Protein AF-A0A1C5KP78-F1 (afdb_monomer_lite)

Structure (mmCIF, N/CA/C/O backbone):
data_AF-A0A1C5KP78-F1
#
_entry.id   AF-A0A1C5KP78-F1
#
loop_
_atom_site.group_PDB
_atom_site.id
_atom_site.type_symbol
_atom_site.label_atom_id
_atom_site.label_alt_id
_atom_site.label_comp_id
_atom_site.label_asym_id
_atom_site.label_entity_id
_atom_site.label_seq_id
_atom_site.pdbx_PDB_ins_code
_atom_site.Cartn_x
_atom_site.Cartn_y
_atom_site.Cartn_z
_atom_site.occupancy
_atom_site.B_iso_or_equiv
_atom_site.auth_seq_id
_atom_site.auth_comp_id
_atom_site.auth_asym_id
_atom_site.auth_atom_id
_atom_site.pdbx_PDB_model_num
ATOM 1 N N . MET A 1 1 ? 8.159 -2.797 -24.139 1.00 40.03 1 MET A N 1
ATOM 2 C CA . MET A 1 1 ? 8.849 -3.045 -22.856 1.00 40.03 1 MET A CA 1
ATOM 3 C C . MET A 1 1 ? 9.763 -1.855 -22.552 1.00 40.03 1 MET A C 1
ATOM 5 O O . MET A 1 1 ? 10.689 -1.601 -23.318 1.00 40.03 1 MET A O 1
ATOM 9 N N . LYS A 1 2 ? 9.455 -1.035 -21.536 1.00 39.47 2 LYS A N 1
ATOM 10 C CA . LYS A 1 2 ? 10.296 0.103 -21.108 1.00 39.47 2 LYS A CA 1
ATOM 11 C C . LYS A 1 2 ? 11.414 -0.442 -20.193 1.00 39.47 2 LYS A C 1
ATOM 13 O O . LYS A 1 2 ? 11.198 -0.689 -19.019 1.00 39.47 2 LYS A O 1
ATOM 18 N N . TYR A 1 3 ? 12.616 -0.651 -20.735 1.00 50.00 3 TYR A N 1
ATOM 19 C CA . TYR A 1 3 ? 13.714 -1.420 -20.108 1.00 50.00 3 TYR A CA 1
ATOM 20 C C . TYR A 1 3 ? 14.442 -0.766 -18.917 1.00 50.00 3 TYR A C 1
ATOM 22 O O . TYR A 1 3 ? 15.358 -1.370 -18.362 1.00 50.00 3 TYR A O 1
ATOM 30 N N . ARG A 1 4 ? 14.097 0.469 -18.535 1.00 47.88 4 ARG A N 1
ATOM 31 C CA . ARG A 1 4 ? 14.912 1.246 -17.584 1.00 47.88 4 ARG A CA 1
ATOM 32 C C . ARG A 1 4 ? 14.830 0.714 -16.148 1.00 47.88 4 ARG A C 1
ATOM 34 O O . ARG A 1 4 ? 15.813 0.807 -15.426 1.00 47.88 4 ARG A O 1
ATOM 41 N N . TYR A 1 5 ? 13.695 0.129 -15.762 1.00 52.00 5 TYR A N 1
ATOM 42 C CA . TYR A 1 5 ? 13.441 -0.280 -14.376 1.00 52.00 5 TYR A CA 1
ATOM 43 C C . TYR A 1 5 ? 13.713 -1.768 -14.106 1.00 52.00 5 TYR A C 1
ATOM 45 O O . TYR A 1 5 ? 14.115 -2.117 -13.001 1.00 52.00 5 TYR A O 1
ATOM 53 N N . CYS A 1 6 ? 13.629 -2.640 -15.118 1.00 69.94 6 CYS A N 1
ATOM 54 C CA . CYS A 1 6 ? 13.767 -4.087 -14.910 1.00 69.94 6 CYS A CA 1
ATOM 55 C C . CYS A 1 6 ? 15.184 -4.514 -14.483 1.00 69.94 6 CYS A C 1
ATOM 57 O O . CYS A 1 6 ? 15.323 -5.365 -13.618 1.00 69.94 6 CYS A O 1
ATOM 59 N N . ILE A 1 7 ? 16.247 -3.924 -15.045 1.00 81.56 7 ILE A N 1
ATOM 60 C CA . ILE A 1 7 ? 17.628 -4.387 -14.787 1.00 81.56 7 ILE A CA 1
ATOM 61 C C . ILE A 1 7 ? 18.132 -3.943 -13.406 1.00 81.56 7 ILE A C 1
ATOM 63 O O . ILE A 1 7 ? 18.805 -4.707 -12.715 1.00 81.56 7 ILE A O 1
ATOM 67 N N . TYR A 1 8 ? 17.803 -2.712 -13.002 1.00 80.50 8 TYR A N 1
ATOM 68 C CA . TYR A 1 8 ? 18.163 -2.188 -11.684 1.00 80.50 8 TYR A CA 1
ATOM 69 C C . TYR A 1 8 ? 17.461 -2.962 -10.560 1.00 80.50 8 TYR A C 1
ATOM 71 O O . TYR A 1 8 ? 18.113 -3.317 -9.576 1.00 80.50 8 TYR A O 1
ATOM 79 N N . ASN A 1 9 ? 16.162 -3.240 -10.726 1.00 76.25 9 ASN A N 1
ATOM 80 C CA . ASN A 1 9 ? 15.358 -3.982 -9.752 1.00 76.25 9 ASN A CA 1
ATOM 81 C C . ASN A 1 9 ? 15.819 -5.436 -9.653 1.00 76.25 9 ASN A C 1
ATOM 83 O O . ASN A 1 9 ? 16.166 -5.872 -8.560 1.00 76.25 9 ASN A O 1
ATOM 87 N N . LEU A 1 10 ? 16.001 -6.111 -10.795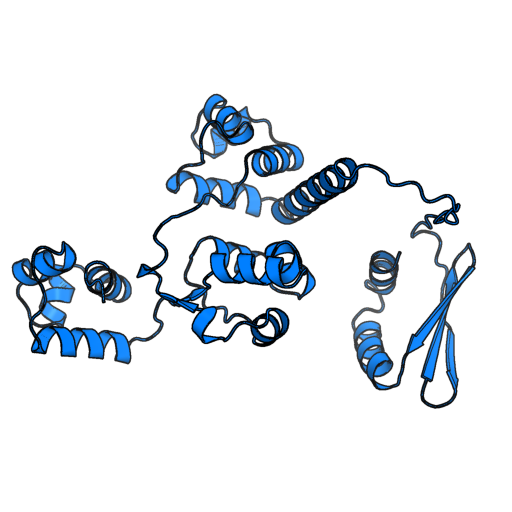 1.00 83.75 10 LEU A N 1
ATOM 88 C CA . LEU A 1 10 ? 16.527 -7.476 -10.837 1.00 83.75 10 LEU A CA 1
ATOM 89 C C . LEU A 1 10 ? 17.864 -7.583 -10.093 1.00 83.75 10 LEU A C 1
ATOM 91 O O . LEU A 1 10 ? 18.089 -8.505 -9.324 1.00 83.75 10 LEU A O 1
ATOM 95 N N . ARG A 1 11 ? 18.765 -6.602 -10.234 1.00 89.56 11 ARG A N 1
ATOM 96 C CA . ARG A 1 11 ? 19.996 -6.601 -9.434 1.00 89.56 11 ARG A CA 1
ATOM 97 C C . ARG A 1 11 ? 19.729 -6.470 -7.930 1.00 89.56 11 ARG A C 1
ATOM 99 O O . ARG A 1 11 ? 20.431 -7.090 -7.128 1.00 89.56 11 ARG A O 1
ATOM 106 N N . LYS A 1 12 ? 18.816 -5.579 -7.542 1.00 83.25 12 LYS A N 1
ATOM 107 C CA . LYS A 1 12 ? 18.492 -5.313 -6.135 1.00 83.25 12 LYS A CA 1
ATOM 108 C C . LYS A 1 12 ? 17.858 -6.527 -5.458 1.00 83.25 12 LYS A C 1
ATOM 110 O O . LYS A 1 12 ? 18.234 -6.798 -4.324 1.00 83.25 12 LYS A O 1
ATOM 115 N N . GLU A 1 13 ? 17.014 -7.273 -6.162 1.00 76.19 13 GLU A N 1
ATOM 116 C CA . GLU A 1 13 ? 16.426 -8.541 -5.704 1.00 76.19 13 GLU A CA 1
ATOM 117 C C . GLU A 1 13 ? 17.500 -9.591 -5.390 1.00 76.19 13 GLU A C 1
ATOM 119 O O . GLU A 1 13 ? 17.429 -10.286 -4.384 1.00 76.19 13 GLU A O 1
ATOM 124 N N . PHE A 1 14 ? 18.571 -9.637 -6.184 1.00 78.31 14 PHE A N 1
ATOM 125 C CA . PHE A 1 14 ? 19.720 -10.508 -5.918 1.00 78.31 14 PHE A CA 1
ATOM 126 C C . PHE A 1 14 ? 20.617 -10.009 -4.768 1.00 78.31 14 PHE A C 1
ATOM 128 O O . PHE A 1 14 ? 21.617 -10.650 -4.449 1.00 78.31 14 PHE A O 1
ATOM 135 N N . GLY A 1 15 ? 20.323 -8.849 -4.165 1.00 80.56 15 GLY A N 1
ATOM 136 C CA . GLY A 1 15 ? 21.124 -8.269 -3.082 1.00 80.56 15 GLY A CA 1
ATOM 137 C C . GLY A 1 15 ? 22.539 -7.848 -3.500 1.00 80.56 15 GLY A C 1
ATOM 138 O O . GLY A 1 15 ? 23.393 -7.634 -2.644 1.00 80.56 15 GLY A O 1
ATOM 139 N N . MET A 1 16 ? 22.806 -7.720 -4.804 1.00 88.38 16 MET A N 1
ATOM 140 C CA . MET A 1 16 ? 24.151 -7.493 -5.341 1.00 88.38 16 MET A CA 1
ATOM 141 C C . MET A 1 16 ? 24.438 -6.013 -5.629 1.00 88.38 16 MET A C 1
ATOM 143 O O . MET A 1 16 ? 23.583 -5.229 -6.071 1.00 88.38 16 MET A O 1
ATOM 147 N N . SER A 1 17 ? 25.699 -5.619 -5.463 1.00 91.38 17 SER A N 1
ATOM 148 C CA . SER A 1 17 ? 26.217 -4.357 -5.993 1.00 91.38 17 SER A CA 1
ATOM 149 C C . SER A 1 17 ? 26.275 -4.376 -7.527 1.00 91.38 17 SER A C 1
ATOM 151 O O . SER A 1 17 ? 26.299 -5.428 -8.167 1.00 91.38 17 SER A O 1
ATOM 153 N N . SER A 1 18 ? 26.322 -3.194 -8.154 1.00 89.19 18 SER A N 1
ATOM 154 C CA . SER A 1 18 ? 26.419 -3.061 -9.623 1.00 89.19 18 SER A CA 1
ATOM 155 C C . SER A 1 18 ? 27.674 -3.758 -10.188 1.00 89.19 18 SER A C 1
ATOM 157 O O . SER A 1 18 ? 27.655 -4.324 -11.283 1.00 89.19 18 SER A O 1
ATOM 159 N N . VAL A 1 19 ? 28.760 -3.817 -9.407 1.00 93.31 19 VAL A N 1
ATOM 160 C CA . VAL A 1 19 ? 29.996 -4.536 -9.766 1.00 93.31 19 VAL A CA 1
ATOM 161 C C . VAL A 1 19 ? 29.812 -6.054 -9.695 1.00 93.31 19 VAL A C 1
ATOM 163 O O . VAL A 1 19 ? 30.242 -6.763 -10.599 1.00 93.31 19 VAL A O 1
ATOM 166 N N . GLU A 1 20 ? 29.177 -6.566 -8.644 1.00 90.06 20 GLU A N 1
ATOM 167 C CA . GLU A 1 20 ? 28.935 -8.007 -8.486 1.00 90.06 20 GLU A CA 1
ATOM 168 C C . GLU A 1 20 ? 27.974 -8.525 -9.551 1.00 90.06 20 GLU A C 1
ATOM 170 O O . GLU A 1 20 ? 28.264 -9.513 -10.222 1.00 90.06 20 GLU A O 1
ATOM 175 N N . PHE A 1 21 ? 26.879 -7.806 -9.783 1.00 92.94 21 PHE A N 1
ATOM 176 C CA . PHE A 1 21 ? 25.869 -8.226 -10.744 1.00 92.94 21 PHE A CA 1
ATOM 177 C C . PHE A 1 21 ? 26.353 -8.122 -12.192 1.00 92.94 21 PHE A C 1
ATOM 179 O O . PHE A 1 21 ? 26.060 -8.997 -13.002 1.00 92.94 21 PHE A O 1
ATOM 186 N N . SER A 1 22 ? 27.157 -7.105 -12.531 1.00 95.19 22 SER A N 1
ATOM 187 C CA . SER A 1 22 ? 27.784 -7.025 -13.860 1.00 95.19 22 SER A CA 1
ATOM 188 C C . SER A 1 22 ? 28.725 -8.206 -14.119 1.00 95.19 22 SER A C 1
ATOM 190 O O . SER A 1 22 ? 28.655 -8.818 -15.187 1.00 95.19 22 SER A O 1
ATOM 192 N N . LYS A 1 23 ? 29.526 -8.612 -13.124 1.00 94.81 23 LYS A N 1
ATOM 193 C CA . LYS A 1 23 ? 30.338 -9.839 -13.197 1.00 94.81 23 LYS A CA 1
ATOM 194 C C . LYS A 1 23 ? 29.471 -11.091 -13.331 1.00 94.81 23 LYS A C 1
ATOM 196 O O . LYS A 1 23 ? 29.765 -11.937 -14.169 1.00 94.81 23 LYS A O 1
ATOM 201 N N . TYR A 1 24 ? 28.387 -11.177 -12.565 1.00 91.06 24 TYR A N 1
ATOM 202 C CA . TYR A 1 24 ? 27.446 -12.297 -12.582 1.00 91.06 24 TYR A CA 1
ATOM 203 C C . TYR A 1 24 ? 26.791 -12.493 -13.963 1.00 91.06 24 TYR A C 1
ATOM 205 O O . TYR A 1 24 ? 26.800 -13.590 -14.535 1.00 91.06 24 TYR A O 1
ATOM 213 N N . ILE A 1 25 ? 26.317 -11.409 -14.584 1.00 90.31 25 ILE A N 1
ATOM 214 C CA . ILE A 1 25 ? 25.763 -11.465 -15.944 1.00 90.31 25 ILE A CA 1
ATOM 215 C C . ILE A 1 25 ? 26.852 -11.527 -17.029 1.00 90.31 25 ILE A C 1
ATOM 217 O O . ILE A 1 25 ? 26.551 -11.893 -18.164 1.00 90.31 25 ILE A O 1
ATOM 221 N N . GLY A 1 26 ? 28.123 -11.315 -16.683 1.00 93.69 26 GLY A N 1
ATOM 222 C CA . GLY A 1 26 ? 29.272 -11.485 -17.578 1.00 93.69 26 GLY A CA 1
ATOM 223 C C . GLY A 1 26 ? 29.527 -10.283 -18.485 1.00 93.69 26 GLY A C 1
ATOM 224 O O . GLY A 1 26 ? 29.845 -10.452 -19.660 1.00 93.69 26 GLY A O 1
ATOM 225 N N . VAL A 1 27 ? 29.353 -9.066 -17.967 1.00 95.50 27 VAL A N 1
ATOM 226 C CA . VAL A 1 27 ? 29.540 -7.812 -18.712 1.00 95.50 27 VAL A CA 1
ATOM 227 C C . VAL A 1 27 ? 30.409 -6.842 -17.915 1.00 95.50 27 VAL A C 1
ATOM 229 O O . VAL A 1 27 ? 30.515 -6.935 -16.694 1.00 95.50 27 VAL A O 1
ATOM 232 N N . ASN A 1 28 ? 31.024 -5.871 -18.590 1.00 96.88 28 ASN A N 1
ATOM 233 C CA . ASN A 1 28 ? 31.764 -4.816 -17.898 1.00 96.88 28 ASN A CA 1
ATOM 234 C C . ASN A 1 28 ? 30.797 -3.917 -17.098 1.00 96.88 28 ASN A C 1
ATOM 236 O O . ASN A 1 28 ? 29.725 -3.553 -17.588 1.00 96.88 28 ASN A O 1
ATOM 240 N N . GLN A 1 29 ? 31.203 -3.510 -15.893 1.00 96.38 29 GLN A N 1
ATOM 241 C CA . GLN A 1 29 ? 30.487 -2.564 -15.036 1.00 96.38 29 GLN A CA 1
ATOM 242 C C . GLN A 1 29 ? 30.040 -1.292 -15.777 1.00 96.38 29 GLN A C 1
ATOM 244 O O . GLN A 1 29 ? 28.907 -0.859 -15.598 1.00 96.38 29 GLN A O 1
ATOM 249 N N . ALA A 1 30 ? 30.883 -0.693 -16.625 1.00 96.19 30 ALA A N 1
ATOM 250 C CA . ALA A 1 30 ? 30.524 0.529 -17.354 1.00 96.19 30 ALA A CA 1
ATOM 251 C C . ALA A 1 30 ? 29.363 0.295 -18.340 1.00 96.19 30 ALA A C 1
ATOM 253 O O . ALA A 1 30 ? 28.452 1.120 -18.468 1.00 96.19 30 ALA A O 1
ATOM 254 N N . THR A 1 31 ? 29.369 -0.865 -19.001 1.00 94.81 31 THR A N 1
ATOM 255 C CA . THR A 1 31 ? 28.294 -1.314 -19.891 1.00 94.81 31 THR A CA 1
ATOM 256 C C . THR A 1 31 ? 27.009 -1.542 -19.102 1.00 94.81 31 THR A C 1
ATOM 258 O O . THR A 1 31 ? 25.961 -1.025 -19.480 1.00 94.81 31 THR A O 1
ATOM 261 N N . PHE A 1 32 ? 27.098 -2.236 -17.968 1.00 95.00 32 PHE A N 1
ATOM 262 C CA . PHE A 1 32 ? 25.954 -2.488 -17.097 1.00 95.00 32 PHE A CA 1
ATOM 263 C C . PHE A 1 32 ? 25.362 -1.203 -16.504 1.00 95.00 32 PHE A C 1
ATOM 265 O O . PHE A 1 32 ? 24.157 -0.991 -16.568 1.00 95.00 32 PHE A O 1
ATOM 272 N N . SER A 1 33 ? 26.203 -0.288 -16.021 1.00 92.38 33 SER A N 1
ATOM 273 C CA . SER A 1 33 ? 25.782 1.026 -15.523 1.00 92.38 33 SER A CA 1
ATOM 274 C C . SER A 1 33 ? 25.072 1.847 -16.607 1.00 92.38 33 SER A C 1
ATOM 276 O O . SER A 1 33 ? 24.075 2.525 -16.342 1.00 92.38 33 SER A O 1
ATOM 278 N N . SER A 1 34 ? 25.527 1.744 -17.861 1.00 92.12 34 SER A N 1
ATOM 279 C CA . SER A 1 34 ? 24.839 2.359 -19.001 1.00 92.12 34 SER A CA 1
ATOM 280 C C . SER A 1 34 ? 23.459 1.741 -19.249 1.00 92.12 34 SER A C 1
ATOM 282 O O . SER A 1 34 ? 22.550 2.459 -19.660 1.00 92.12 34 SER A O 1
ATOM 284 N N . TRP A 1 35 ? 23.270 0.449 -18.963 1.00 92.81 35 TRP A N 1
ATOM 285 C CA . TRP A 1 35 ? 21.961 -0.208 -19.025 1.00 92.81 35 TRP A CA 1
ATOM 286 C C . TRP A 1 35 ? 21.043 0.231 -17.882 1.00 92.81 35 TRP A C 1
ATOM 288 O O . TRP A 1 35 ? 19.928 0.669 -18.152 1.00 92.81 35 TRP A O 1
ATOM 298 N N . GLU A 1 36 ? 21.520 0.211 -16.632 1.00 85.94 36 GLU A N 1
ATOM 299 C CA . GLU A 1 36 ? 20.736 0.635 -15.457 1.00 85.94 36 GLU A CA 1
ATOM 300 C C . GLU A 1 36 ? 20.288 2.100 -15.550 1.00 85.94 36 GLU A C 1
ATOM 302 O O . GLU A 1 36 ? 19.177 2.455 -15.169 1.00 85.94 36 GLU A O 1
ATOM 307 N N . THR A 1 37 ? 21.140 2.975 -16.088 1.00 83.25 37 THR A N 1
ATOM 308 C CA . THR A 1 37 ? 20.808 4.399 -16.252 1.00 83.25 37 THR A CA 1
ATOM 309 C C . THR A 1 37 ? 19.948 4.686 -17.486 1.00 83.25 37 THR A C 1
ATOM 311 O O . THR A 1 37 ? 19.412 5.793 -17.605 1.00 83.25 37 THR A O 1
ATOM 314 N N . GLY A 1 38 ? 19.781 3.705 -18.382 1.00 81.94 38 GLY A N 1
ATOM 315 C CA . GLY A 1 38 ? 19.047 3.830 -19.643 1.00 81.94 38 GLY A CA 1
ATOM 316 C C . GLY A 1 38 ? 19.831 4.499 -20.778 1.00 81.94 38 GLY A C 1
ATOM 317 O O . GLY A 1 38 ? 19.245 4.828 -21.806 1.00 81.94 38 GLY A O 1
ATOM 318 N N . LYS A 1 39 ? 21.143 4.711 -20.614 1.00 85.50 39 LYS A N 1
ATOM 319 C CA . LYS A 1 39 ? 22.030 5.298 -21.636 1.00 85.50 39 LYS A CA 1
ATOM 320 C C . LYS A 1 39 ? 22.313 4.346 -22.801 1.00 85.50 39 LYS A C 1
ATOM 322 O O . LYS A 1 39 ? 22.621 4.803 -23.896 1.00 85.50 39 LYS A O 1
ATOM 327 N N . ALA A 1 40 ? 22.228 3.038 -22.572 1.00 86.81 40 ALA A N 1
ATOM 328 C CA . ALA A 1 40 ? 22.417 2.011 -23.591 1.00 86.81 40 ALA A CA 1
ATOM 329 C C . ALA A 1 40 ? 21.445 0.844 -23.380 1.00 86.81 40 ALA A C 1
ATOM 331 O O . ALA A 1 40 ? 20.967 0.617 -22.270 1.00 86.81 40 ALA A O 1
ATOM 332 N N . LYS A 1 41 ? 21.175 0.082 -24.444 1.00 83.81 41 LYS A N 1
ATOM 333 C CA . LYS A 1 41 ? 20.353 -1.134 -24.378 1.00 83.81 41 LYS A CA 1
ATOM 334 C C . LYS A 1 41 ? 21.240 -2.384 -24.286 1.00 83.81 41 LYS A C 1
ATOM 336 O O . LYS A 1 41 ? 22.302 -2.401 -24.918 1.00 83.81 41 LYS A O 1
ATOM 341 N N . PRO A 1 42 ? 20.824 -3.432 -23.554 1.00 88.56 42 PRO A N 1
ATOM 342 C CA . PRO A 1 42 ? 21.515 -4.713 -23.589 1.00 88.56 42 PRO A CA 1
ATOM 343 C C . PRO A 1 42 ? 21.429 -5.355 -24.975 1.00 88.56 42 PRO A C 1
ATOM 345 O O . PRO A 1 42 ? 20.407 -5.270 -25.655 1.00 88.56 42 PRO A O 1
ATOM 348 N N . GLY A 1 43 ? 22.508 -6.018 -25.393 1.00 83.56 43 GLY A N 1
ATOM 349 C CA . GLY A 1 43 ? 22.497 -6.854 -26.594 1.00 83.56 43 GLY A CA 1
ATOM 350 C C . GLY A 1 43 ? 21.696 -8.144 -26.385 1.00 83.56 43 GLY A C 1
ATOM 351 O O . GLY A 1 43 ? 21.409 -8.529 -25.253 1.00 83.56 43 GLY A O 1
ATOM 352 N N . LEU A 1 44 ? 21.383 -8.855 -27.471 1.00 78.62 44 LEU A N 1
ATOM 353 C CA . LEU A 1 44 ? 20.511 -10.041 -27.454 1.00 78.62 44 LEU A CA 1
ATOM 354 C C . LEU A 1 44 ? 20.939 -11.123 -26.445 1.00 78.62 44 LEU A C 1
ATOM 356 O O . LEU A 1 44 ? 20.102 -11.658 -25.725 1.00 78.62 44 LEU A O 1
ATOM 360 N N . ASN A 1 45 ? 22.238 -11.417 -26.350 1.00 80.81 45 ASN A N 1
ATOM 361 C CA . ASN A 1 45 ? 22.750 -12.419 -25.407 1.00 80.81 45 ASN A CA 1
ATOM 362 C C . ASN A 1 45 ? 22.573 -11.989 -23.944 1.00 80.81 45 ASN A C 1
ATOM 364 O O . ASN A 1 45 ? 22.234 -12.811 -23.097 1.00 80.81 45 ASN A O 1
ATOM 368 N N . ALA A 1 46 ? 22.760 -10.700 -23.654 1.00 85.62 46 ALA A N 1
ATOM 369 C CA . ALA A 1 46 ? 22.532 -10.158 -22.322 1.00 85.62 46 ALA A CA 1
ATOM 370 C C . ALA A 1 46 ? 21.039 -10.128 -21.982 1.00 85.62 46 ALA A C 1
ATOM 372 O O . ALA A 1 46 ? 20.678 -10.470 -20.864 1.00 85.62 46 ALA A O 1
ATOM 373 N N . MET A 1 47 ? 20.173 -9.803 -22.949 1.00 83.25 47 MET A N 1
ATOM 374 C CA . MET A 1 47 ? 18.719 -9.869 -22.763 1.00 83.25 47 MET A CA 1
ATOM 375 C C . MET A 1 47 ? 18.259 -11.285 -22.417 1.00 83.25 47 MET A C 1
ATOM 377 O O . MET A 1 47 ? 17.568 -11.455 -21.425 1.00 83.25 47 MET A O 1
ATOM 381 N N . ARG A 1 48 ? 18.717 -12.309 -23.146 1.00 79.69 48 ARG A N 1
ATOM 382 C CA . ARG A 1 48 ? 18.376 -13.710 -22.839 1.00 79.69 48 ARG A CA 1
ATOM 383 C C . ARG A 1 48 ? 18.814 -14.139 -21.442 1.00 79.69 48 ARG A C 1
ATOM 385 O O . ARG A 1 48 ? 18.093 -14.873 -20.780 1.00 79.69 48 ARG A O 1
ATOM 392 N N . LYS A 1 49 ? 19.987 -13.683 -20.998 1.00 82.94 49 LYS A N 1
ATOM 393 C CA . LYS A 1 49 ? 20.498 -13.988 -19.658 1.00 82.94 49 LYS A CA 1
ATOM 394 C C . LYS A 1 49 ? 19.726 -13.241 -18.570 1.00 82.94 49 LYS A C 1
ATOM 396 O O . LYS A 1 49 ? 19.459 -13.804 -17.522 1.00 82.94 49 LYS A O 1
ATOM 401 N N . LEU A 1 50 ? 19.333 -11.993 -18.817 1.00 84.69 50 LEU A N 1
ATOM 402 C CA . LEU A 1 50 ? 18.459 -11.248 -17.909 1.00 84.69 50 LEU A CA 1
ATOM 403 C C . LEU A 1 50 ? 17.069 -11.897 -17.825 1.00 84.69 50 LEU A C 1
ATOM 405 O O . LEU A 1 50 ? 16.551 -12.052 -16.729 1.00 84.69 50 LEU A O 1
ATOM 409 N N . GLU A 1 51 ? 16.505 -12.344 -18.950 1.00 79.69 51 GLU A N 1
ATOM 410 C CA . GLU A 1 51 ? 15.233 -13.078 -18.989 1.00 79.69 51 GLU A CA 1
ATOM 411 C C . GLU A 1 51 ? 15.313 -14.438 -18.289 1.00 79.69 51 GLU A C 1
ATOM 413 O O . GLU A 1 51 ? 14.358 -14.823 -17.622 1.00 79.69 51 GLU A O 1
ATOM 418 N N . SER A 1 52 ? 16.422 -15.175 -18.420 1.00 80.00 52 SER A N 1
ATOM 419 C CA . SER A 1 52 ? 16.592 -16.440 -17.696 1.00 80.00 52 SER A CA 1
ATOM 420 C C . SER A 1 52 ? 16.704 -16.201 -16.194 1.00 80.00 52 SER A C 1
ATOM 422 O O . SER A 1 52 ? 16.042 -16.881 -15.432 1.00 80.00 52 SER A O 1
ATOM 424 N N . LEU A 1 53 ? 17.456 -15.182 -15.766 1.00 79.62 53 LEU A N 1
ATOM 425 C CA . LEU A 1 53 ? 17.555 -14.808 -14.351 1.00 79.62 53 LEU A CA 1
ATOM 426 C C . LEU A 1 53 ? 16.224 -14.337 -13.773 1.00 79.62 53 LEU A C 1
ATOM 428 O O . LEU A 1 53 ? 15.928 -14.617 -12.619 1.00 79.62 53 LEU A O 1
ATOM 432 N N . GLN A 1 54 ? 15.424 -13.644 -14.580 1.00 73.38 54 GLN A N 1
ATOM 433 C CA . GLN A 1 54 ? 14.069 -13.274 -14.207 1.00 73.38 54 GLN A CA 1
ATOM 434 C C . GLN A 1 54 ? 13.205 -14.532 -14.035 1.00 73.38 54 GLN A C 1
ATOM 436 O O . GLN A 1 54 ? 12.476 -14.616 -13.060 1.00 73.38 54 GLN A O 1
ATOM 441 N N . LYS A 1 55 ? 13.344 -15.525 -14.927 1.00 68.06 55 LYS A N 1
ATOM 442 C CA . LYS A 1 55 ? 12.598 -16.795 -14.896 1.00 68.06 55 LYS A CA 1
ATOM 443 C C . LYS A 1 55 ? 12.973 -17.739 -13.763 1.00 68.06 55 LYS A C 1
ATOM 445 O O . LYS A 1 55 ? 12.092 -18.350 -13.166 1.00 68.06 55 LYS A O 1
ATOM 450 N N . ASP A 1 56 ? 14.262 -17.843 -13.479 1.00 61.84 56 ASP A N 1
ATOM 451 C CA . ASP A 1 56 ? 14.816 -18.786 -12.508 1.00 61.84 56 ASP A CA 1
ATOM 452 C C . ASP A 1 56 ? 14.658 -18.294 -11.059 1.00 61.84 56 ASP A C 1
ATOM 454 O O . ASP A 1 56 ? 14.880 -19.062 -10.126 1.00 61.84 56 ASP A O 1
ATOM 458 N N . ASN A 1 57 ? 14.264 -17.030 -10.865 1.00 47.38 57 ASN A N 1
ATOM 459 C CA . ASN A 1 57 ? 14.183 -16.372 -9.561 1.00 47.38 57 ASN A CA 1
ATOM 460 C C . ASN A 1 57 ? 12.805 -15.731 -9.292 1.00 47.38 57 ASN A C 1
ATOM 462 O O . ASN A 1 57 ? 12.713 -14.773 -8.529 1.00 47.38 57 ASN A O 1
ATOM 466 N N . HIS A 1 58 ? 11.739 -16.217 -9.940 1.00 47.00 58 HIS A N 1
ATOM 467 C CA . HIS A 1 58 ? 10.404 -15.617 -9.857 1.00 47.00 58 HIS A CA 1
ATOM 468 C C . HIS A 1 58 ? 9.776 -15.733 -8.454 1.00 47.00 58 HIS A C 1
ATOM 470 O O . HIS A 1 58 ? 9.078 -16.696 -8.167 1.00 47.00 58 HIS A O 1
ATOM 476 N N . ASP A 1 59 ? 9.943 -14.696 -7.640 1.00 40.97 59 ASP A N 1
ATOM 477 C CA . ASP A 1 59 ? 8.807 -13.832 -7.318 1.00 40.97 59 ASP A CA 1
ATOM 478 C C . ASP A 1 59 ? 9.070 -12.539 -8.089 1.00 40.97 59 ASP A C 1
ATOM 480 O O . ASP A 1 59 ? 9.900 -11.720 -7.703 1.00 40.97 59 ASP A O 1
ATOM 484 N N . LEU A 1 60 ? 8.430 -12.368 -9.249 1.00 45.22 60 LEU A N 1
ATOM 485 C CA . LEU A 1 60 ? 8.285 -11.002 -9.740 1.00 45.22 60 LEU A CA 1
ATOM 486 C C . LEU A 1 60 ? 7.558 -10.251 -8.633 1.00 45.22 60 LEU A C 1
ATOM 488 O O . LEU A 1 60 ? 6.571 -10.775 -8.122 1.00 45.22 60 LEU A O 1
ATOM 492 N N . ASP A 1 61 ? 8.012 -9.047 -8.298 1.00 48.16 61 ASP A N 1
ATOM 493 C CA . ASP A 1 61 ? 7.221 -8.092 -7.526 1.00 48.16 61 ASP A CA 1
ATOM 494 C C . ASP A 1 61 ? 5.987 -7.716 -8.367 1.00 48.16 61 ASP A C 1
ATOM 496 O O . ASP A 1 61 ? 5.903 -6.669 -9.023 1.00 48.16 61 ASP A O 1
ATOM 500 N N . VAL A 1 62 ? 5.055 -8.659 -8.439 1.00 50.94 62 VAL A N 1
ATOM 501 C CA . VAL A 1 62 ? 3.735 -8.508 -8.994 1.00 50.94 62 VAL A CA 1
ATOM 502 C C . VAL A 1 62 ? 2.977 -7.761 -7.918 1.00 50.94 62 VAL A C 1
ATOM 504 O O . VAL A 1 62 ? 2.684 -8.278 -6.841 1.00 50.94 62 VAL A O 1
ATOM 507 N N . LEU A 1 63 ? 2.737 -6.489 -8.185 1.00 61.91 63 LEU A N 1
ATOM 508 C CA . LEU A 1 63 ? 1.912 -5.686 -7.319 1.00 61.91 63 LEU A CA 1
ATOM 509 C C . LEU A 1 63 ? 0.465 -5.993 -7.634 1.00 61.91 63 LEU A C 1
ATOM 511 O O . LEU A 1 63 ? 0.060 -6.150 -8.787 1.00 61.91 63 LEU A O 1
ATOM 515 N N . VAL A 1 64 ? -0.340 -5.997 -6.589 1.00 71.69 64 VAL A N 1
ATOM 516 C CA . VAL A 1 64 ? -1.768 -5.838 -6.769 1.00 71.69 64 VAL A CA 1
ATOM 517 C C . VAL A 1 64 ? -1.997 -4.447 -7.364 1.00 71.69 64 VAL A C 1
ATOM 519 O O . VAL A 1 64 ? -1.603 -3.433 -6.785 1.00 71.69 64 VAL A O 1
ATOM 522 N N . ASN A 1 65 ? -2.630 -4.390 -8.532 1.00 80.25 65 ASN A N 1
ATOM 523 C CA . ASN A 1 65 ? -3.084 -3.173 -9.185 1.00 80.25 65 ASN A CA 1
ATOM 524 C C . ASN A 1 65 ? -4.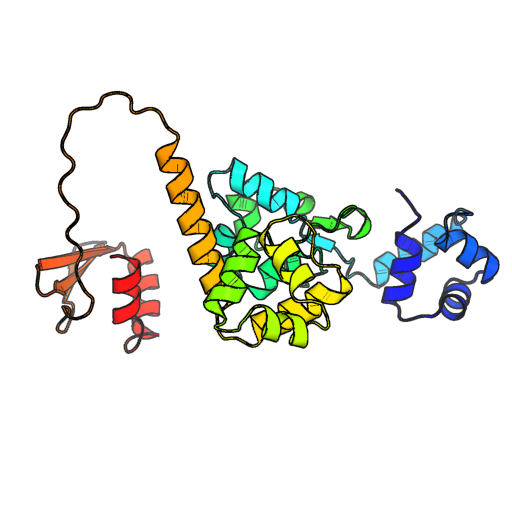246 -2.581 -8.384 1.00 80.25 65 ASN A C 1
ATOM 526 O O . ASN A 1 65 ? -5.421 -2.678 -8.743 1.00 80.25 65 ASN A O 1
ATOM 530 N N . TRP A 1 66 ? -3.893 -1.967 -7.258 1.00 82.19 66 TRP A N 1
ATOM 531 C CA . TRP A 1 66 ? -4.829 -1.420 -6.290 1.00 82.19 66 TRP A CA 1
ATOM 532 C C . TRP A 1 66 ? -5.803 -0.431 -6.917 1.00 82.19 66 TRP A C 1
ATOM 534 O O . TRP A 1 66 ? -6.999 -0.458 -6.641 1.00 82.19 66 TRP A O 1
ATOM 544 N N . LYS A 1 67 ? -5.297 0.418 -7.815 1.00 79.56 67 LYS A N 1
ATOM 545 C CA . LYS A 1 67 ? -6.118 1.381 -8.544 1.00 79.56 67 LYS A CA 1
ATOM 546 C C . LYS A 1 67 ? -7.226 0.673 -9.322 1.00 79.56 67 LYS A C 1
ATOM 548 O O . LYS A 1 67 ? -8.383 1.069 -9.216 1.00 79.56 67 LYS A O 1
ATOM 553 N N . LYS A 1 68 ? -6.886 -0.402 -10.037 1.00 84.88 68 LYS A N 1
ATOM 554 C CA . LYS A 1 68 ? -7.851 -1.186 -10.807 1.00 84.88 68 LYS A CA 1
ATOM 555 C C . LYS A 1 68 ? -8.879 -1.884 -9.915 1.00 84.88 68 LYS A C 1
ATOM 557 O O . LYS A 1 68 ? -10.058 -1.880 -10.259 1.00 84.88 68 LYS A O 1
ATOM 562 N N . LEU A 1 69 ? -8.461 -2.430 -8.770 1.00 84.69 69 LEU A N 1
ATOM 563 C CA . LEU A 1 69 ? -9.382 -3.006 -7.782 1.00 84.69 69 LEU A CA 1
ATOM 564 C C . LEU A 1 69 ? -10.346 -1.956 -7.224 1.00 84.69 69 LEU A C 1
ATOM 566 O O . LEU A 1 69 ? -11.548 -2.196 -7.188 1.00 84.69 69 LEU A O 1
ATOM 570 N N . CYS A 1 70 ? -9.849 -0.771 -6.866 1.00 82.31 70 CYS A N 1
ATOM 571 C CA . CYS A 1 70 ? -10.673 0.348 -6.411 1.00 82.31 70 CYS A CA 1
ATOM 572 C C . CYS A 1 70 ? -11.676 0.810 -7.474 1.00 82.31 70 CYS A C 1
ATOM 574 O O . CYS A 1 70 ? -12.839 1.046 -7.153 1.00 82.31 70 CYS A O 1
ATOM 576 N N . GLU A 1 71 ? -11.246 0.935 -8.732 1.00 86.81 71 GLU A N 1
ATOM 577 C CA . GLU A 1 71 ? -12.122 1.276 -9.859 1.00 86.81 71 GLU A CA 1
ATOM 578 C C . GLU A 1 71 ? -13.218 0.220 -10.035 1.00 86.81 71 GLU A C 1
ATOM 580 O O . GLU A 1 71 ? -14.400 0.557 -10.059 1.00 86.81 71 GLU A O 1
ATOM 585 N N . LYS A 1 72 ? -12.846 -1.065 -10.057 1.00 91.12 72 LYS A N 1
ATOM 586 C CA . LYS A 1 72 ? -13.793 -2.172 -10.241 1.00 91.12 72 LYS A CA 1
ATOM 587 C C . LYS A 1 72 ? -14.759 -2.348 -9.076 1.00 91.12 72 LYS A C 1
ATOM 589 O O . LYS A 1 72 ? -15.933 -2.637 -9.297 1.00 91.12 72 LYS A O 1
ATOM 594 N N . CYS A 1 73 ? -14.297 -2.121 -7.852 1.00 88.12 73 CYS A N 1
ATOM 595 C CA . CYS A 1 73 ? -15.137 -2.122 -6.659 1.00 88.12 73 CYS A CA 1
ATOM 596 C C . CYS A 1 73 ? -16.229 -1.051 -6.739 1.00 88.12 73 CYS A C 1
ATOM 598 O O . CYS A 1 73 ? -17.399 -1.344 -6.495 1.00 88.12 73 CYS A O 1
ATOM 600 N N . LYS A 1 74 ? -15.869 0.160 -7.182 1.00 85.25 74 LYS A N 1
ATOM 601 C CA . LYS A 1 74 ? -16.830 1.247 -7.408 1.00 85.25 74 LYS A CA 1
ATOM 602 C C . LYS A 1 74 ? -17.792 0.942 -8.556 1.00 85.25 74 LYS A C 1
ATOM 604 O O . LYS A 1 74 ? -18.992 1.116 -8.385 1.00 85.25 74 LYS A O 1
ATOM 609 N N . GLU A 1 75 ? -17.286 0.463 -9.694 1.00 91.12 75 GLU A N 1
ATOM 610 C CA . GLU A 1 75 ? -18.106 0.086 -10.860 1.00 91.12 75 GLU A CA 1
ATOM 611 C C . GLU A 1 75 ? -19.136 -1.005 -10.529 1.00 91.12 75 GLU A C 1
ATOM 613 O O . GLU A 1 75 ? -20.227 -1.010 -11.091 1.00 91.12 75 GLU A O 1
ATOM 618 N N . SER A 1 76 ? -18.804 -1.902 -9.598 1.00 90.56 76 SER A N 1
ATOM 619 C CA . SER A 1 76 ? -19.671 -3.013 -9.183 1.00 90.56 76 SER A CA 1
ATOM 620 C C . SER A 1 76 ? -20.691 -2.629 -8.102 1.00 90.56 76 SER A C 1
ATOM 622 O O . SER A 1 76 ? -21.434 -3.487 -7.643 1.00 90.56 76 SER A O 1
ATOM 624 N N . GLY A 1 77 ? -20.722 -1.367 -7.657 1.00 90.62 77 GLY A N 1
ATOM 625 C CA . GLY A 1 77 ? -21.608 -0.918 -6.576 1.00 90.62 77 GLY A CA 1
ATOM 626 C C . GLY A 1 77 ? -21.168 -1.351 -5.170 1.00 90.62 77 GLY A C 1
ATOM 627 O O . GLY A 1 77 ? -21.890 -1.109 -4.210 1.00 90.62 77 GLY A O 1
ATOM 628 N N . ASN A 1 78 ? -19.969 -1.928 -5.028 1.00 86.44 78 ASN A N 1
ATOM 629 C CA . ASN A 1 78 ? -19.415 -2.396 -3.750 1.00 86.44 78 ASN A CA 1
ATOM 630 C C . ASN A 1 78 ? -18.724 -1.279 -2.941 1.00 86.44 78 ASN A C 1
ATOM 632 O O . ASN A 1 78 ? -18.193 -1.522 -1.860 1.00 86.44 78 ASN A O 1
ATOM 636 N N . GLY A 1 79 ? -18.706 -0.047 -3.461 1.00 87.00 79 GLY A N 1
ATOM 637 C CA . GLY A 1 79 ? -18.166 1.121 -2.766 1.00 87.00 79 GLY A CA 1
ATOM 638 C C . GLY A 1 79 ? -16.635 1.147 -2.702 1.00 87.00 79 GLY A C 1
ATOM 639 O O . GLY A 1 79 ? -15.949 0.909 -3.698 1.00 87.00 79 GLY A O 1
ATOM 640 N N . ASP A 1 80 ? -16.093 1.520 -1.541 1.00 85.31 80 ASP A N 1
ATOM 641 C CA . ASP A 1 80 ? -14.649 1.603 -1.309 1.00 85.31 80 ASP A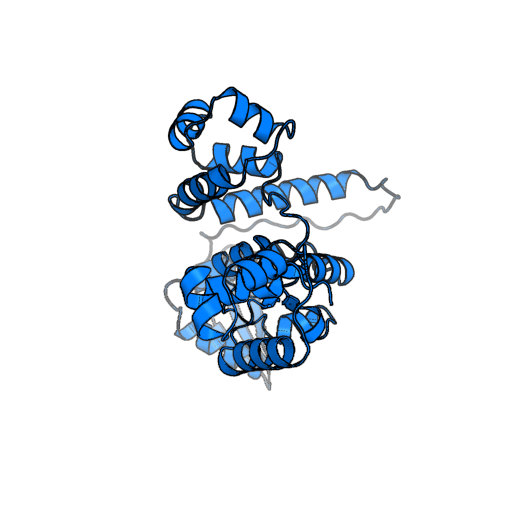 CA 1
ATOM 642 C C . ASP A 1 80 ? -14.035 0.205 -1.142 1.00 85.31 80 ASP A C 1
ATOM 644 O O . ASP A 1 80 ? -14.485 -0.589 -0.314 1.00 85.31 80 ASP A O 1
ATOM 648 N N . PHE A 1 81 ? -12.971 -0.087 -1.895 1.00 84.31 81 PHE A N 1
ATOM 649 C CA . PHE A 1 81 ? -12.355 -1.413 -1.876 1.00 84.31 81 PHE A CA 1
ATOM 650 C C . PHE A 1 81 ? -11.774 -1.791 -0.507 1.00 84.31 81 PHE A C 1
ATOM 652 O O . PHE A 1 81 ? -11.748 -2.972 -0.180 1.00 84.31 81 PHE A O 1
ATOM 659 N N . ARG A 1 82 ? -11.355 -0.836 0.339 1.00 81.88 82 ARG A N 1
ATOM 660 C CA . ARG A 1 82 ? -10.903 -1.164 1.701 1.00 81.88 82 ARG A CA 1
ATOM 661 C C . ARG A 1 82 ? -12.055 -1.692 2.551 1.00 81.88 82 ARG A C 1
ATOM 663 O O . ARG A 1 82 ? -11.867 -2.659 3.282 1.00 81.88 82 ARG A O 1
ATOM 670 N N . VAL A 1 83 ? -13.234 -1.077 2.450 1.00 79.44 83 VAL A N 1
ATOM 671 C CA . VAL A 1 83 ? -14.439 -1.522 3.170 1.00 79.44 83 VAL A CA 1
ATOM 672 C C . VAL A 1 83 ? -14.881 -2.887 2.647 1.00 79.44 83 VAL A C 1
ATOM 674 O O . VAL A 1 83 ? -15.112 -3.804 3.435 1.00 79.44 83 VAL A O 1
ATOM 677 N N . TYR A 1 84 ? -14.904 -3.055 1.324 1.00 89.31 84 TYR A N 1
ATOM 678 C CA . TYR A 1 84 ? -15.162 -4.346 0.689 1.00 89.31 84 TYR A CA 1
ATOM 679 C C . TYR A 1 84 ? -14.177 -5.426 1.172 1.00 89.31 84 TYR A C 1
ATOM 681 O O . TYR A 1 84 ? -14.588 -6.487 1.628 1.00 89.31 84 TYR A O 1
ATOM 689 N N . ALA A 1 85 ? -12.875 -5.147 1.170 1.00 86.19 85 ALA A N 1
ATOM 690 C CA . ALA A 1 85 ? -11.856 -6.102 1.588 1.00 86.19 85 ALA A CA 1
ATOM 691 C C . ALA A 1 85 ? -12.021 -6.520 3.060 1.00 86.19 85 ALA A C 1
ATOM 693 O O . ALA A 1 85 ? -11.994 -7.711 3.369 1.00 86.19 85 ALA A O 1
ATOM 694 N N . LEU A 1 86 ? -12.256 -5.560 3.961 1.00 81.25 86 LEU A N 1
ATOM 695 C CA . LEU A 1 86 ? -12.456 -5.834 5.387 1.00 81.25 86 LEU A CA 1
ATOM 696 C C . LEU A 1 86 ? -13.739 -6.633 5.656 1.00 81.25 86 LEU A C 1
ATOM 698 O O . LEU A 1 86 ? -13.715 -7.565 6.456 1.00 81.25 86 LEU A O 1
ATOM 702 N N . THR A 1 87 ? -14.842 -6.309 4.973 1.00 82.00 87 THR A N 1
ATOM 703 C CA . THR A 1 87 ? -16.118 -7.044 5.103 1.00 82.00 87 THR A CA 1
ATOM 704 C C . THR A 1 87 ? -16.027 -8.482 4.593 1.00 82.00 87 THR A C 1
ATOM 706 O O . THR A 1 87 ? -16.754 -9.346 5.073 1.00 82.00 87 THR A O 1
ATOM 709 N N . HIS A 1 88 ? -15.087 -8.761 3.688 1.00 86.06 88 HIS A N 1
ATOM 710 C CA . HIS A 1 88 ? -14.810 -10.101 3.168 1.00 86.06 88 HIS A CA 1
ATOM 711 C C . HIS A 1 88 ? -13.638 -10.799 3.885 1.00 86.06 88 HIS A C 1
ATOM 713 O O . HIS A 1 88 ? -13.115 -11.800 3.396 1.00 86.06 88 HIS A O 1
ATOM 719 N N . GLY A 1 89 ? -13.216 -10.288 5.049 1.00 85.62 89 GLY A N 1
ATOM 720 C CA . GLY A 1 89 ? -12.222 -10.934 5.909 1.00 85.62 89 GLY A CA 1
ATOM 721 C C . GLY A 1 89 ? -10.769 -10.806 5.442 1.00 85.62 89 GLY A C 1
ATOM 722 O O . GLY A 1 89 ? -9.908 -11.530 5.939 1.00 85.62 89 GLY A O 1
ATOM 723 N N . ILE A 1 90 ? -10.464 -9.899 4.510 1.00 83.12 90 ILE A N 1
ATOM 724 C CA . ILE A 1 90 ? -9.080 -9.593 4.130 1.00 83.12 90 ILE A CA 1
ATOM 725 C C . ILE A 1 90 ? -8.458 -8.741 5.237 1.00 83.12 90 ILE A C 1
ATOM 727 O O . ILE A 1 90 ? -8.976 -7.680 5.593 1.00 83.12 90 ILE A O 1
ATOM 731 N N . GLU A 1 91 ? -7.333 -9.196 5.790 1.00 78.69 91 GLU A N 1
ATOM 732 C CA . GLU A 1 91 ? -6.687 -8.504 6.902 1.00 78.69 91 GLU A CA 1
ATOM 733 C C . GLU A 1 91 ? -6.252 -7.075 6.520 1.00 78.69 91 GLU A C 1
ATOM 735 O O . GLU A 1 91 ? -5.757 -6.792 5.425 1.00 78.69 91 GLU A O 1
ATOM 740 N N . SER A 1 92 ? -6.391 -6.142 7.465 1.00 73.56 92 SER A N 1
ATOM 741 C CA . SER A 1 92 ? -6.096 -4.721 7.229 1.00 73.56 92 SER A CA 1
ATOM 742 C C . SER A 1 92 ? -4.637 -4.427 6.824 1.00 73.56 92 SER A C 1
ATOM 744 O O . SER A 1 92 ? -4.379 -3.477 6.086 1.00 73.56 92 SER A O 1
ATOM 746 N N . ASN A 1 93 ? -3.674 -5.237 7.270 1.00 71.81 93 ASN A N 1
ATOM 747 C CA . ASN A 1 93 ? -2.250 -5.154 6.904 1.00 71.81 93 ASN A CA 1
ATOM 748 C C . ASN A 1 93 ? -2.003 -5.454 5.410 1.00 71.81 93 ASN A C 1
ATOM 750 O O . ASN A 1 93 ? -1.139 -4.826 4.791 1.00 71.81 93 ASN A O 1
ATOM 754 N N . ILE A 1 94 ? -2.771 -6.371 4.826 1.00 71.56 94 ILE A N 1
ATOM 755 C CA . ILE A 1 94 ? -2.718 -6.769 3.420 1.00 71.56 94 ILE A CA 1
ATOM 756 C C . ILE A 1 94 ? -3.316 -5.668 2.553 1.00 71.56 94 ILE A C 1
ATOM 758 O O . ILE A 1 94 ? -2.674 -5.231 1.600 1.00 71.56 94 ILE A O 1
ATOM 762 N N . VAL A 1 95 ? -4.491 -5.159 2.932 1.00 77.38 95 VAL A N 1
ATOM 763 C CA . VAL A 1 95 ? -5.161 -4.012 2.290 1.00 77.38 95 VAL A CA 1
ATOM 764 C C . VAL A 1 95 ? -4.198 -2.823 2.197 1.00 77.38 95 VAL A C 1
ATOM 766 O O . VAL A 1 95 ? -3.984 -2.260 1.126 1.00 77.38 95 VAL A O 1
ATOM 769 N N . VAL A 1 96 ? -3.540 -2.493 3.312 1.00 73.12 96 VAL A N 1
ATOM 770 C CA . VAL A 1 96 ? -2.559 -1.401 3.385 1.00 73.12 96 VAL A CA 1
ATOM 771 C C . VAL A 1 96 ? -1.301 -1.690 2.560 1.00 73.12 96 VAL A C 1
ATOM 773 O O . VAL A 1 96 ? -0.742 -0.772 1.959 1.00 73.12 96 VAL A O 1
ATOM 776 N N . SER A 1 97 ? -0.826 -2.938 2.527 1.00 66.31 97 SER A N 1
ATOM 777 C CA . SER A 1 97 ? 0.332 -3.317 1.706 1.00 66.31 97 SER A CA 1
ATOM 778 C C . SER A 1 97 ? 0.030 -3.198 0.210 1.00 66.31 97 SER A C 1
ATOM 780 O O . SER A 1 97 ? 0.820 -2.588 -0.512 1.00 66.31 97 SER A O 1
ATOM 782 N N . CYS A 1 98 ? -1.134 -3.682 -0.232 1.00 69.56 98 CYS A N 1
ATOM 783 C CA . CYS A 1 98 ? -1.583 -3.582 -1.621 1.00 69.56 98 CYS A CA 1
ATOM 784 C C . CYS A 1 98 ? -1.719 -2.117 -2.053 1.00 69.56 98 CYS A C 1
ATOM 786 O O . CYS A 1 98 ? -1.247 -1.725 -3.117 1.00 69.56 98 CYS A O 1
ATOM 788 N N . GLU A 1 99 ? -2.299 -1.280 -1.194 1.00 71.19 99 GLU A N 1
ATOM 789 C CA . GLU A 1 99 ? -2.480 0.142 -1.472 1.00 71.19 99 GLU A CA 1
ATOM 790 C C . GLU A 1 99 ? -1.167 0.910 -1.630 1.00 71.19 99 GLU A C 1
ATOM 792 O O . GLU A 1 99 ? -1.052 1.808 -2.465 1.00 71.19 99 GLU A O 1
ATOM 797 N N . LYS A 1 100 ? -0.154 0.546 -0.845 1.00 62.94 100 LYS A N 1
ATOM 798 C CA . LYS A 1 100 ? 1.173 1.168 -0.911 1.00 62.94 100 LYS A CA 1
ATOM 799 C C . LYS A 1 100 ? 1.960 0.758 -2.154 1.00 62.94 100 LYS A C 1
ATOM 801 O O . LYS A 1 100 ? 3.111 1.174 -2.279 1.00 62.94 100 LYS A O 1
ATOM 806 N N . GLY A 1 101 ? 1.386 -0.081 -3.023 1.00 62.69 101 GLY A N 1
ATOM 807 C CA . GLY A 1 101 ? 2.118 -0.721 -4.106 1.00 62.69 101 GLY A CA 1
ATOM 808 C C . GLY A 1 101 ? 3.313 -1.504 -3.566 1.00 62.69 101 GLY A C 1
ATOM 809 O O . GLY A 1 101 ? 4.355 -1.563 -4.214 1.00 62.69 101 GLY A O 1
ATOM 810 N N . LYS A 1 102 ? 3.214 -2.031 -2.335 1.00 59.03 102 LYS A N 1
ATOM 811 C CA . LYS A 1 102 ? 4.244 -2.925 -1.818 1.00 59.03 102 LYS A CA 1
ATOM 812 C C . LYS A 1 102 ? 4.008 -4.299 -2.427 1.00 59.03 102 LYS A C 1
ATOM 814 O O . LYS A 1 102 ? 2.852 -4.722 -2.497 1.00 59.03 102 LYS A O 1
ATOM 819 N N . PRO A 1 103 ? 5.071 -5.002 -2.835 1.00 54.38 103 PRO A N 1
ATOM 820 C CA . PRO A 1 103 ? 4.955 -6.406 -3.170 1.00 54.38 103 PRO A CA 1
ATOM 821 C C . PRO A 1 103 ? 4.399 -7.112 -1.945 1.00 54.38 10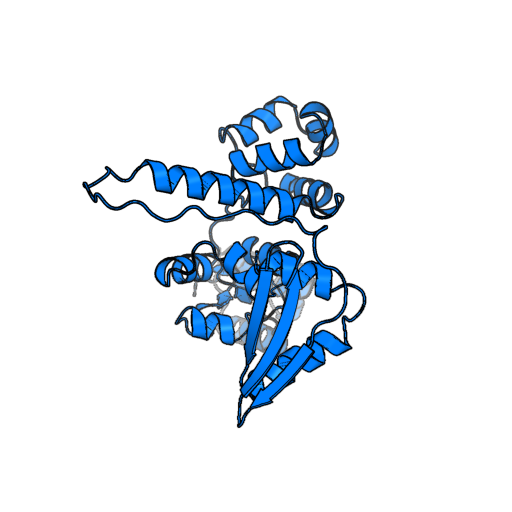3 PRO A C 1
ATOM 823 O O . PRO A 1 103 ? 4.919 -6.965 -0.835 1.00 54.38 103 PRO A O 1
ATOM 826 N N . THR A 1 104 ? 3.288 -7.804 -2.129 1.00 58.81 104 THR A N 1
ATOM 827 C CA . THR A 1 104 ? 2.709 -8.627 -1.080 1.00 58.81 104 THR A CA 1
ATOM 828 C C . THR A 1 104 ? 2.768 -10.051 -1.588 1.00 58.81 104 THR A C 1
ATOM 830 O O . THR A 1 104 ? 2.379 -10.300 -2.723 1.00 58.81 104 THR A O 1
ATOM 833 N N . GLN A 1 105 ? 3.194 -10.987 -0.743 1.00 54.19 105 GLN A N 1
ATOM 834 C CA . GLN A 1 105 ? 3.029 -12.419 -1.020 1.00 54.19 105 GLN A CA 1
ATOM 835 C C . GLN A 1 105 ? 1.556 -12.854 -0.942 1.00 54.19 105 GLN A C 1
ATOM 837 O O . GLN A 1 105 ? 1.245 -14.036 -1.050 1.00 54.19 105 GLN A O 1
ATOM 842 N N . TYR A 1 106 ? 0.649 -11.912 -0.674 1.00 62.28 106 TYR A N 1
ATOM 843 C CA . TYR A 1 106 ? -0.767 -12.176 -0.586 1.00 62.28 106 TYR A CA 1
ATOM 844 C C . TYR A 1 106 ? -1.377 -12.158 -1.983 1.00 62.28 106 TYR A C 1
ATOM 846 O O . TYR A 1 106 ? -1.488 -11.111 -2.626 1.00 62.28 106 TYR A O 1
ATOM 854 N N . ASP A 1 107 ? -1.794 -13.335 -2.429 1.00 70.06 107 ASP A N 1
ATOM 855 C CA . ASP A 1 107 ? -2.629 -13.460 -3.607 1.00 70.06 107 ASP A CA 1
ATOM 856 C C . ASP A 1 107 ? -4.003 -12.858 -3.339 1.00 70.06 107 ASP A C 1
ATOM 858 O O . ASP A 1 107 ? -4.645 -13.162 -2.331 1.00 70.06 107 ASP A O 1
ATOM 862 N N . VAL A 1 108 ? -4.480 -12.024 -4.266 1.00 75.56 108 VAL A N 1
ATOM 863 C CA . VAL A 1 108 ? -5.859 -11.540 -4.212 1.00 75.56 108 VAL A CA 1
ATOM 864 C C . VAL A 1 108 ? -6.770 -12.762 -4.323 1.00 75.56 108 VAL A C 1
ATOM 866 O O . VAL A 1 108 ? -6.692 -13.480 -5.326 1.00 75.56 108 VAL A O 1
ATOM 869 N N . PRO A 1 109 ? -7.624 -13.036 -3.318 1.00 80.06 109 PRO A N 1
ATOM 870 C CA . PRO A 1 109 ? -8.440 -14.234 -3.325 1.00 80.06 109 PRO A CA 1
ATOM 871 C C . PRO A 1 109 ? -9.295 -14.298 -4.589 1.00 80.06 109 PRO A C 1
ATOM 873 O O . PRO A 1 109 ? -9.897 -13.305 -4.993 1.00 80.06 109 PRO A O 1
ATOM 876 N N . ALA A 1 110 ? -9.408 -15.480 -5.195 1.00 78.81 110 ALA A N 1
ATOM 877 C CA . ALA A 1 110 ? -10.135 -15.650 -6.455 1.00 78.81 110 ALA A CA 1
ATOM 878 C C . ALA A 1 110 ? -11.601 -15.173 -6.390 1.00 78.81 110 ALA A C 1
ATOM 880 O O . ALA A 1 110 ? -12.165 -14.783 -7.414 1.00 78.81 110 ALA A O 1
ATOM 881 N N . PHE A 1 111 ? -12.213 -15.177 -5.197 1.00 85.75 111 PHE A N 1
ATOM 882 C CA . PHE A 1 111 ? -13.563 -14.650 -5.004 1.00 85.75 111 PHE A CA 1
ATOM 883 C C . PHE A 1 111 ? -13.632 -13.138 -5.257 1.00 85.75 111 PHE A C 1
ATOM 885 O O . PHE A 1 111 ? -14.567 -12.701 -5.908 1.00 85.75 111 PHE A O 1
ATOM 892 N N . VAL A 1 112 ? -12.614 -12.360 -4.870 1.00 85.56 112 VAL A N 1
ATOM 893 C CA . VAL A 1 112 ? -12.559 -10.910 -5.122 1.00 85.56 112 VAL A CA 1
ATOM 894 C C . VAL A 1 112 ? -12.560 -10.639 -6.621 1.00 85.56 112 VAL A C 1
ATOM 896 O O . VAL A 1 112 ? -13.297 -9.787 -7.109 1.00 85.56 112 VAL A O 1
ATOM 899 N N . CYS A 1 113 ? -11.767 -11.403 -7.376 1.00 87.56 113 CYS A N 1
ATOM 900 C CA . CYS A 1 113 ? -11.719 -11.288 -8.831 1.00 87.56 113 CYS A CA 1
ATOM 901 C C . CYS A 1 113 ? -13.087 -11.587 -9.461 1.00 87.56 113 CYS A C 1
ATOM 903 O O . CYS A 1 113 ? -13.556 -10.866 -10.342 1.00 87.56 113 CYS A O 1
ATOM 905 N N . LYS A 1 114 ? -13.745 -12.644 -8.974 1.00 89.75 114 LYS A N 1
ATOM 906 C CA . LYS A 1 114 ? -15.068 -13.067 -9.435 1.00 89.75 114 LYS A CA 1
ATOM 907 C C . LYS A 1 114 ? -16.148 -12.030 -9.113 1.00 89.75 114 LYS A C 1
ATOM 909 O O . LYS A 1 114 ? -16.914 -11.682 -10.007 1.00 89.75 114 LYS A O 1
ATOM 914 N N . ASP A 1 115 ? -16.183 -11.535 -7.881 1.00 91.00 115 ASP A N 1
ATOM 915 C CA . ASP A 1 115 ? -17.183 -10.581 -7.391 1.00 91.00 115 ASP A CA 1
ATOM 916 C C . ASP A 1 115 ? -17.062 -9.225 -8.088 1.00 91.00 115 ASP A C 1
ATOM 918 O O . ASP A 1 115 ? -18.066 -8.583 -8.384 1.00 91.00 115 ASP A O 1
ATOM 922 N N . LEU A 1 116 ? -15.832 -8.807 -8.398 1.00 90.56 116 LEU A N 1
ATOM 923 C CA . LEU A 1 116 ? -15.549 -7.554 -9.097 1.00 90.56 116 LEU A CA 1
ATOM 924 C C . LEU A 1 116 ? -15.550 -7.685 -10.629 1.00 90.56 116 LEU A C 1
ATOM 926 O O . LEU A 1 116 ? -15.262 -6.711 -11.331 1.00 90.56 116 LEU A O 1
ATOM 930 N N . GLY A 1 117 ? -15.827 -8.880 -11.164 1.00 91.88 117 GLY A N 1
ATOM 931 C CA . GLY A 1 117 ? -15.847 -9.137 -12.606 1.00 91.88 117 GLY A CA 1
ATOM 932 C C . GLY A 1 117 ? -14.519 -8.821 -13.306 1.00 91.88 117 GLY A C 1
ATOM 933 O O . GLY A 1 117 ? -14.517 -8.358 -14.448 1.00 91.88 117 GLY A O 1
ATOM 934 N N . ILE A 1 118 ? -13.396 -9.028 -12.617 1.00 88.56 118 ILE A N 1
ATOM 935 C CA . ILE A 1 118 ? -12.038 -8.745 -13.091 1.00 88.56 118 ILE A CA 1
ATOM 936 C C . ILE A 1 118 ? -11.276 -10.055 -13.290 1.00 88.56 118 ILE A C 1
ATOM 938 O O . ILE A 1 118 ? -11.356 -10.972 -12.470 1.00 88.56 118 ILE A O 1
ATOM 942 N N . LYS A 1 119 ? -10.531 -10.173 -14.392 1.00 87.62 119 LYS A N 1
ATOM 943 C CA . LYS A 1 119 ? -9.684 -11.350 -14.595 1.00 87.62 119 LYS A CA 1
ATOM 944 C C . LYS A 1 119 ? -8.451 -11.269 -13.705 1.00 87.62 119 LYS A C 1
ATOM 946 O O . LYS A 1 119 ? -7.928 -10.191 -13.441 1.00 87.62 119 LYS A O 1
ATOM 951 N N . GLN A 1 120 ? -7.955 -12.419 -13.263 1.00 76.25 120 GLN A N 1
ATOM 952 C CA . GLN A 1 120 ? -6.825 -12.475 -12.339 1.00 76.25 120 GLN A CA 1
ATOM 953 C C . GLN A 1 120 ? -5.568 -11.786 -12.908 1.00 76.25 120 GLN A C 1
ATOM 955 O O . GLN A 1 120 ? -4.895 -11.064 -12.187 1.00 76.25 120 GLN A O 1
ATOM 960 N N . ASP A 1 121 ? -5.308 -11.895 -14.211 1.00 76.62 121 ASP A N 1
ATOM 961 C CA . ASP A 1 121 ? -4.205 -11.214 -14.906 1.00 76.62 121 ASP A CA 1
ATOM 962 C C . ASP A 1 121 ? -4.369 -9.686 -15.024 1.00 76.62 121 ASP A C 1
ATOM 964 O O . ASP A 1 121 ? -3.395 -8.990 -15.298 1.00 76.62 121 ASP A O 1
ATOM 968 N N . GLU A 1 122 ? -5.566 -9.143 -14.784 1.00 77.19 122 GLU A N 1
ATOM 969 C CA . GLU A 1 122 ? -5.827 -7.697 -14.732 1.00 77.19 122 GLU A CA 1
ATOM 970 C C . GLU A 1 122 ? -5.651 -7.112 -13.320 1.00 77.19 122 GLU A C 1
ATOM 972 O O . GLU A 1 122 ? -5.464 -5.900 -13.169 1.00 77.19 122 GLU A O 1
ATOM 977 N N . VAL A 1 123 ? -5.728 -7.961 -12.286 1.00 75.62 123 VAL A N 1
ATOM 978 C CA . VAL A 1 123 ? -5.528 -7.580 -10.875 1.00 75.62 123 VAL A CA 1
ATOM 979 C C . VAL A 1 123 ? -4.058 -7.355 -10.567 1.00 75.62 123 VAL A C 1
ATOM 981 O O . VAL A 1 123 ? -3.723 -6.598 -9.666 1.00 75.62 123 VAL A O 1
ATOM 984 N N . TYR A 1 124 ? -3.180 -7.990 -11.322 1.00 72.75 124 TYR A N 1
ATOM 985 C CA . TYR A 1 124 ? -1.753 -7.980 -11.094 1.00 72.75 124 TYR A CA 1
ATOM 986 C C . TYR A 1 124 ? -1.072 -7.040 -12.092 1.00 72.75 124 TYR A C 1
ATOM 988 O O . TYR A 1 124 ? -1.228 -7.177 -13.302 1.00 72.75 124 TYR A O 1
ATOM 996 N N . CYS A 1 125 ? -0.312 -6.064 -11.597 1.00 59.66 125 CYS A N 1
ATOM 997 C CA . CYS A 1 125 ? 0.563 -5.234 -12.418 1.00 59.66 125 CYS A CA 1
ATOM 998 C C . CYS A 1 125 ? 2.019 -5.435 -12.008 1.00 59.66 125 CYS A C 1
ATOM 1000 O O . CYS A 1 125 ? 2.331 -5.815 -10.881 1.00 59.66 125 CYS A O 1
ATOM 1002 N N . PHE A 1 126 ? 2.945 -5.182 -12.927 1.00 46.50 126 PHE A N 1
ATOM 1003 C CA . PHE A 1 126 ? 4.349 -5.188 -12.550 1.00 46.50 126 PHE A CA 1
ATOM 1004 C C . PHE A 1 126 ? 4.645 -3.943 -11.713 1.00 46.50 126 PHE A C 1
ATOM 1006 O O . PHE A 1 126 ? 4.171 -2.855 -12.044 1.00 46.50 126 PHE A O 1
ATOM 1013 N N . ALA A 1 127 ? 5.500 -4.060 -10.691 1.00 47.62 127 ALA A N 1
ATOM 1014 C CA . ALA A 1 127 ? 5.938 -2.907 -9.894 1.00 47.62 127 ALA A CA 1
ATOM 1015 C C . ALA A 1 127 ? 6.473 -1.727 -10.730 1.00 47.62 127 ALA A C 1
ATOM 1017 O O . ALA A 1 127 ? 6.437 -0.578 -10.298 1.00 47.62 127 ALA A O 1
ATOM 1018 N N . VAL A 1 128 ? 6.932 -2.000 -11.956 1.00 39.31 128 VAL A N 1
ATOM 1019 C CA . VAL A 1 128 ? 7.425 -1.003 -12.917 1.00 39.31 128 VAL A CA 1
ATOM 1020 C C . VAL A 1 128 ? 6.331 -0.155 -13.583 1.00 39.31 128 VAL A C 1
ATOM 1022 O O . VAL A 1 128 ? 6.669 0.863 -14.182 1.00 39.31 128 VAL A O 1
ATOM 1025 N N . ASP A 1 129 ? 5.059 -0.552 -13.491 1.00 46.84 129 ASP A N 1
ATOM 1026 C CA . ASP A 1 129 ? 3.913 0.152 -14.086 1.00 46.84 129 ASP A CA 1
ATOM 1027 C C . ASP A 1 129 ? 3.199 1.085 -13.080 1.00 46.84 129 ASP A C 1
ATOM 1029 O O . ASP A 1 129 ? 2.305 1.847 -13.453 1.00 46.84 129 ASP A O 1
ATOM 1033 N N . PHE A 1 130 ? 3.604 1.069 -11.803 1.00 50.88 130 PHE A N 1
ATOM 1034 C CA . PHE A 1 130 ? 3.063 1.920 -10.736 1.00 50.88 130 PHE A CA 1
ATOM 1035 C C . PHE A 1 130 ? 3.761 3.300 -10.750 1.00 50.88 130 PHE A C 1
ATOM 1037 O O . PHE A 1 130 ? 4.645 3.582 -9.945 1.00 50.88 130 PHE A O 1
ATOM 1044 N N . GLU A 1 131 ? 3.428 4.161 -11.721 1.00 46.66 131 GLU A N 1
ATOM 1045 C CA . GLU A 1 131 ? 4.164 5.423 -11.953 1.00 46.66 131 GLU A CA 1
ATOM 1046 C C . GLU A 1 131 ? 3.874 6.566 -10.944 1.00 46.66 131 GLU A C 1
ATOM 1048 O O . GLU A 1 131 ? 4.607 7.551 -10.954 1.00 46.66 131 GLU A O 1
ATOM 1053 N N . GLU A 1 132 ? 2.925 6.464 -10.002 1.00 56.88 132 GLU A N 1
ATOM 1054 C CA . GLU A 1 132 ? 2.703 7.524 -8.996 1.00 56.88 132 GLU A CA 1
ATOM 1055 C C . GLU A 1 132 ? 2.328 6.970 -7.616 1.00 56.88 132 GLU A C 1
ATOM 1057 O O . GLU A 1 132 ? 1.267 6.383 -7.414 1.00 56.88 132 GLU A O 1
ATOM 1062 N N . TYR A 1 133 ? 3.195 7.206 -6.627 1.00 51.09 133 TYR A N 1
ATOM 1063 C CA . TYR A 1 133 ? 2.851 7.011 -5.222 1.00 51.09 133 TYR A CA 1
ATOM 1064 C C . TYR A 1 133 ? 1.817 8.066 -4.813 1.00 51.09 133 TYR A C 1
ATOM 1066 O O . TYR A 1 133 ? 2.138 9.249 -4.664 1.00 51.09 133 TYR A O 1
ATOM 1074 N N . HIS A 1 134 ? 0.569 7.650 -4.625 1.00 58.91 134 HIS A N 1
ATOM 1075 C CA . HIS A 1 134 ? -0.454 8.484 -4.008 1.00 58.91 134 HIS A CA 1
ATOM 1076 C C . HIS A 1 134 ? -0.416 8.291 -2.493 1.00 58.91 134 HIS A C 1
ATOM 1078 O O . HIS A 1 134 ? -0.510 7.174 -1.995 1.00 58.91 134 HIS A O 1
ATOM 1084 N N . ASN A 1 135 ? -0.268 9.393 -1.752 1.00 64.88 135 ASN A N 1
ATOM 1085 C CA . ASN A 1 135 ? -0.380 9.378 -0.298 1.00 64.88 135 ASN A CA 1
ATOM 1086 C C . ASN A 1 135 ? -1.788 8.866 0.083 1.00 64.88 135 ASN A C 1
ATOM 1088 O O . ASN A 1 135 ? -2.764 9.555 -0.219 1.00 64.88 135 ASN A O 1
ATOM 1092 N N . PRO A 1 136 ? -1.915 7.702 0.750 1.00 67.06 136 PRO A N 1
ATOM 1093 C CA . PRO A 1 136 ? -3.217 7.094 1.040 1.00 67.06 136 PRO A CA 1
ATOM 1094 C C . PRO A 1 136 ? -4.002 7.852 2.123 1.00 67.06 136 PRO A C 1
ATOM 1096 O O . PRO A 1 136 ? -5.175 7.558 2.373 1.00 67.06 136 PRO A O 1
ATOM 1099 N N . TYR A 1 137 ? -3.359 8.823 2.779 1.00 80.69 137 TYR A N 1
ATOM 1100 C CA . TYR A 1 137 ? -3.915 9.600 3.872 1.00 80.69 137 TYR A CA 1
ATOM 1101 C C . TYR A 1 137 ? -4.481 10.933 3.382 1.00 80.69 137 TYR A C 1
ATOM 1103 O O . TYR A 1 137 ? -3.759 11.917 3.213 1.00 80.69 137 TYR A O 1
ATOM 1111 N N . GLN A 1 138 ? -5.801 10.959 3.195 1.00 84.81 138 GLN A N 1
ATOM 1112 C CA . GLN A 1 138 ? -6.550 12.185 2.928 1.00 84.81 138 GLN A CA 1
ATOM 1113 C C . GLN A 1 138 ? -6.494 13.141 4.139 1.00 84.81 138 GLN A C 1
ATOM 1115 O O . GLN A 1 138 ? -6.433 12.677 5.281 1.00 84.81 138 GLN A O 1
ATOM 1120 N N . PRO A 1 139 ? -6.584 14.468 3.940 1.00 92.19 139 PRO A N 1
ATOM 1121 C CA . PRO A 1 139 ? -6.472 15.458 5.020 1.00 92.19 139 PRO A CA 1
ATOM 1122 C C . PRO A 1 139 ? -7.448 15.241 6.188 1.00 92.19 139 PRO A C 1
ATOM 1124 O O . PRO A 1 139 ? -7.077 15.310 7.364 1.00 92.19 139 PRO A O 1
ATOM 1127 N N . ALA A 1 140 ? -8.694 14.896 5.863 1.00 88.06 140 ALA A N 1
ATOM 1128 C CA . ALA A 1 140 ? -9.728 14.590 6.846 1.00 88.06 140 ALA A CA 1
ATOM 1129 C C . ALA A 1 140 ? -9.432 13.295 7.624 1.00 88.06 140 ALA A C 1
ATOM 1131 O O . ALA A 1 140 ? -9.619 13.254 8.838 1.00 88.06 140 ALA A O 1
ATOM 1132 N N . LEU A 1 141 ? -8.876 12.273 6.965 1.00 85.50 141 LEU A N 1
ATOM 1133 C CA . LEU A 1 141 ? -8.443 11.045 7.633 1.00 85.50 141 LEU A CA 1
ATOM 1134 C C . LEU A 1 141 ? -7.261 11.305 8.580 1.00 85.50 141 LEU A C 1
ATOM 1136 O O . LEU A 1 141 ? -7.240 10.780 9.689 1.00 85.50 141 LEU A O 1
ATOM 1140 N N . ILE A 1 142 ? -6.301 12.147 8.185 1.00 91.75 142 ILE A N 1
ATOM 1141 C CA . ILE A 1 142 ? -5.168 12.542 9.041 1.00 91.75 142 ILE A CA 1
ATOM 1142 C C . ILE A 1 142 ? -5.673 13.252 10.299 1.00 91.75 142 ILE A C 1
ATOM 1144 O O . ILE A 1 142 ? -5.228 12.945 11.407 1.00 91.75 142 ILE A O 1
ATOM 1148 N N . SER A 1 143 ? -6.630 14.166 10.133 1.00 94.44 143 SER A N 1
ATOM 1149 C CA . SER A 1 143 ? -7.261 14.883 11.245 1.00 94.44 143 SER A CA 1
ATOM 1150 C C . SER A 1 143 ? -7.924 13.914 12.224 1.00 94.44 143 SER A C 1
ATOM 1152 O O . SER A 1 143 ? -7.737 14.019 13.437 1.00 94.44 143 SER A O 1
ATOM 1154 N N . GLU A 1 144 ? -8.643 12.926 11.693 1.00 92.50 144 GLU A N 1
ATOM 1155 C CA . GLU A 1 144 ? -9.354 11.935 12.490 1.00 92.50 144 GLU A CA 1
ATOM 1156 C C . GLU A 1 144 ? -8.408 10.968 13.213 1.00 92.50 144 GLU A C 1
ATOM 1158 O O . GLU A 1 144 ? -8.592 10.686 14.398 1.00 92.50 144 GLU A O 1
ATOM 1163 N N . LEU A 1 145 ? -7.333 10.536 12.547 1.00 91.06 145 LEU A N 1
ATOM 1164 C CA . LEU A 1 145 ? -6.273 9.726 13.148 1.00 91.06 145 LEU A CA 1
ATOM 1165 C C . LEU A 1 145 ? -5.634 10.446 14.339 1.00 91.06 145 LEU A C 1
ATOM 1167 O O . LEU A 1 145 ? -5.493 9.858 15.413 1.00 91.06 145 LEU A O 1
ATOM 1171 N N . ILE A 1 146 ? -5.292 11.728 14.190 1.00 94.38 146 ILE A N 1
ATOM 1172 C CA . ILE A 1 146 ? -4.700 12.513 15.280 1.00 94.38 146 ILE A CA 1
ATOM 1173 C C . ILE A 1 146 ? -5.710 12.681 16.419 1.00 94.38 146 ILE A C 1
ATOM 1175 O O . ILE A 1 146 ? -5.366 12.422 17.574 1.00 94.38 146 ILE A O 1
ATOM 1179 N N . ARG A 1 147 ? -6.965 13.021 16.105 1.00 94.56 147 ARG A N 1
ATOM 1180 C CA . ARG A 1 147 ? -8.044 13.182 17.090 1.00 94.56 147 ARG A CA 1
ATOM 1181 C C . ARG A 1 147 ? -8.254 11.916 17.924 1.00 94.56 147 ARG A C 1
ATOM 1183 O O . ARG A 1 147 ? -8.244 11.978 19.152 1.00 94.56 147 ARG A O 1
ATOM 1190 N N . LEU A 1 148 ? -8.412 10.767 17.269 1.00 92.88 148 LEU A N 1
ATOM 1191 C CA . LEU A 1 148 ? -8.664 9.477 17.920 1.00 92.88 148 LEU A CA 1
ATOM 1192 C C . LEU A 1 148 ? -7.453 8.941 18.678 1.00 92.88 148 LEU A C 1
ATOM 1194 O O . LEU A 1 148 ? -7.605 8.194 19.644 1.00 92.88 148 LEU A O 1
ATOM 1198 N N . SER A 1 149 ? -6.247 9.324 18.262 1.00 92.50 149 SER A N 1
ATOM 1199 C CA . SER A 1 149 ? -5.032 8.911 18.953 1.00 92.50 149 SER A CA 1
ATOM 1200 C C . SER A 1 149 ? -4.888 9.556 20.340 1.00 92.50 149 SER A C 1
ATOM 1202 O O . SER A 1 149 ? -4.053 9.101 21.126 1.00 92.50 149 SER A O 1
ATOM 1204 N N . GLY A 1 150 ? -5.650 10.618 20.631 1.00 94.56 150 GLY A N 1
ATOM 1205 C CA . GLY A 1 150 ? -5.598 11.359 21.892 1.00 94.56 150 GLY A CA 1
ATOM 1206 C C . GLY A 1 150 ? -4.325 12.187 22.095 1.00 94.56 150 GLY A C 1
ATOM 1207 O O . GLY A 1 150 ? -4.098 12.685 23.194 1.00 94.56 150 GLY A O 1
ATOM 1208 N N . ILE A 1 151 ? -3.476 12.334 21.071 1.00 94.50 151 ILE A N 1
ATOM 1209 C CA . ILE A 1 151 ? -2.262 13.159 21.149 1.00 94.50 151 ILE A CA 1
ATOM 1210 C C . ILE A 1 151 ? -2.495 14.523 20.514 1.00 94.50 151 ILE A C 1
ATOM 1212 O O . ILE A 1 151 ? -3.259 14.688 19.565 1.00 94.50 151 ILE A O 1
ATOM 1216 N N . THR A 1 152 ? -1.797 15.527 21.032 1.00 96.62 152 THR A N 1
ATOM 1217 C CA . THR A 1 152 ? -1.843 16.868 20.448 1.00 96.62 152 THR A CA 1
ATOM 1218 C C . THR A 1 152 ? -1.058 16.911 19.135 1.00 96.62 152 THR A C 1
ATOM 1220 O O . THR A 1 152 ? -0.106 16.152 18.943 1.00 96.62 152 THR A O 1
ATOM 1223 N N . HIS A 1 153 ? -1.373 17.869 18.256 1.00 96.50 153 HIS A N 1
ATOM 1224 C CA . HIS A 1 153 ? -0.605 18.088 17.019 1.00 96.50 153 HIS A CA 1
ATOM 1225 C C . HIS A 1 153 ? 0.890 18.319 17.292 1.00 96.50 153 HIS A C 1
ATOM 1227 O O . HIS A 1 153 ? 1.730 17.974 16.469 1.00 96.50 153 HIS A O 1
ATOM 1233 N N . MET A 1 154 ? 1.230 18.919 18.438 1.00 97.12 154 MET A N 1
ATOM 1234 C CA . MET A 1 154 ? 2.616 19.181 18.828 1.00 97.12 154 MET A CA 1
ATOM 1235 C C . MET A 1 154 ? 3.354 17.893 19.204 1.00 97.12 154 MET A C 1
ATOM 1237 O O . MET A 1 154 ? 4.483 17.693 18.766 1.00 97.12 154 MET A O 1
ATOM 1241 N N . GLU A 1 155 ? 2.708 17.016 19.972 1.00 96.50 155 GLU A N 1
ATOM 1242 C CA . GLU A 1 155 ? 3.286 15.724 20.350 1.00 96.50 155 GLU A CA 1
ATOM 1243 C C . GLU A 1 155 ? 3.447 14.815 19.125 1.00 96.50 155 GLU A C 1
ATOM 1245 O O . GLU A 1 155 ? 4.501 14.219 18.922 1.00 96.50 155 GLU A O 1
ATOM 1250 N N . PHE A 1 156 ? 2.451 14.798 18.238 1.00 95.50 156 PHE A N 1
ATOM 1251 C CA . PHE A 1 156 ? 2.533 14.055 16.982 1.00 95.50 156 PHE A CA 1
ATOM 1252 C C . PHE A 1 156 ? 3.660 14.560 16.072 1.00 95.50 156 PHE A C 1
ATOM 1254 O O . PHE A 1 156 ? 4.440 13.775 15.536 1.00 95.50 156 PHE A O 1
ATOM 1261 N N . ALA A 1 157 ? 3.800 15.885 15.947 1.00 96.88 157 ALA A N 1
ATOM 1262 C CA . ALA A 1 157 ? 4.880 16.505 15.186 1.00 96.88 157 ALA A CA 1
ATOM 1263 C C . ALA A 1 157 ? 6.263 16.118 15.735 1.00 96.88 157 ALA A C 1
ATOM 1265 O O . ALA A 1 157 ? 7.166 15.792 14.963 1.00 96.88 157 ALA A O 1
ATOM 1266 N N . LYS A 1 158 ? 6.409 16.094 17.067 1.00 97.12 158 LYS A N 1
ATOM 1267 C CA . LYS A 1 158 ? 7.639 15.682 17.751 1.00 97.12 158 LYS A CA 1
ATOM 1268 C C . LYS A 1 158 ? 8.003 14.230 17.436 1.00 97.12 158 LYS A C 1
ATOM 1270 O O . LYS A 1 158 ? 9.158 13.970 17.110 1.00 97.12 158 LYS A O 1
ATOM 1275 N N . GLN A 1 159 ? 7.037 13.311 17.471 1.00 95.38 159 GLN A N 1
ATOM 1276 C CA . GLN A 1 159 ? 7.262 11.893 17.149 1.00 95.38 159 GLN A CA 1
ATOM 1277 C C . GLN A 1 159 ? 7.670 11.678 15.685 1.00 95.38 159 GLN A C 1
ATOM 1279 O O . GLN A 1 159 ? 8.484 10.810 15.386 1.00 95.38 159 GLN A O 1
ATOM 1284 N N . LEU A 1 160 ? 7.165 12.513 14.774 1.00 94.06 160 LEU A N 1
ATOM 1285 C CA . LEU A 1 160 ? 7.492 12.457 13.347 1.00 94.06 160 LEU A CA 1
ATOM 1286 C 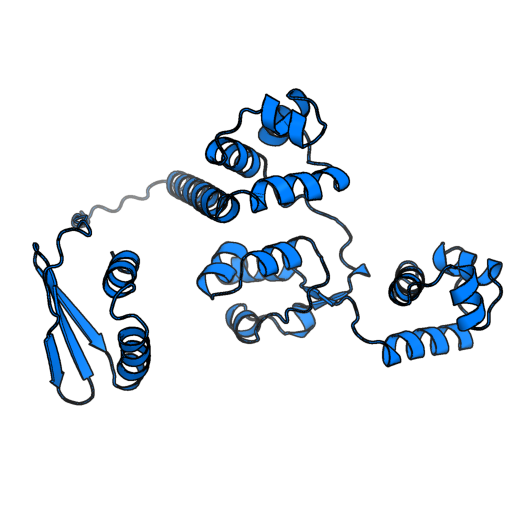C . LEU A 1 160 ? 8.761 13.228 12.958 1.00 94.06 160 LEU A C 1
ATOM 1288 O O . LEU A 1 160 ? 9.200 13.144 11.808 1.00 94.06 160 LEU A O 1
ATOM 1292 N N . GLY A 1 161 ? 9.350 13.996 13.879 1.00 96.19 161 GLY A N 1
ATOM 1293 C CA . GLY A 1 161 ? 10.473 14.884 13.578 1.00 96.19 161 GLY A CA 1
ATOM 1294 C C . GLY A 1 161 ? 10.104 15.982 12.574 1.00 96.19 161 GLY A C 1
ATOM 1295 O O . GLY A 1 161 ? 10.891 16.289 11.675 1.00 96.19 161 GLY A O 1
ATOM 1296 N N . VAL A 1 162 ? 8.895 16.541 12.691 1.00 96.81 162 VAL A N 1
ATOM 1297 C CA . VAL A 1 162 ? 8.377 17.634 11.851 1.00 96.81 162 VAL A CA 1
ATOM 1298 C C . VAL A 1 162 ? 7.841 18.783 12.708 1.00 96.81 162 VAL A C 1
ATOM 1300 O O . VAL A 1 162 ? 7.773 18.698 13.932 1.00 96.81 162 VAL A O 1
ATOM 1303 N N . THR A 1 163 ? 7.467 19.896 12.077 1.00 97.94 163 THR A N 1
ATOM 1304 C CA . THR A 1 163 ? 6.884 21.045 12.782 1.00 97.94 163 THR A CA 1
ATOM 1305 C C . THR A 1 163 ? 5.378 20.866 12.988 1.00 97.94 163 THR A C 1
ATOM 1307 O O . THR A 1 163 ? 4.698 20.216 12.195 1.00 97.94 163 THR A O 1
ATOM 1310 N N . LYS A 1 164 ? 4.810 21.517 14.015 1.00 97.94 164 LYS A N 1
ATOM 1311 C CA . LYS A 1 164 ? 3.347 21.586 14.212 1.00 97.94 164 LYS A CA 1
ATOM 1312 C C . LYS A 1 164 ? 2.625 22.153 12.977 1.00 97.94 164 LYS A C 1
ATOM 1314 O O . LYS A 1 164 ? 1.516 21.728 12.666 1.00 97.94 164 LYS A O 1
ATOM 1319 N N . ALA A 1 165 ? 3.260 23.093 12.271 1.00 97.75 165 ALA A N 1
ATOM 1320 C CA . ALA A 1 165 ? 2.731 23.668 11.037 1.00 97.75 165 ALA A CA 1
ATOM 1321 C C . ALA A 1 165 ? 2.623 22.623 9.916 1.00 97.75 165 ALA A C 1
ATOM 1323 O O . ALA A 1 165 ? 1.605 22.587 9.234 1.00 97.75 165 ALA A O 1
ATOM 1324 N N . ALA A 1 166 ? 3.608 21.727 9.769 1.00 97.31 166 ALA A N 1
ATOM 1325 C CA . ALA A 1 166 ? 3.539 20.636 8.796 1.00 97.31 166 ALA A CA 1
ATOM 1326 C C . ALA A 1 166 ? 2.309 19.745 9.035 1.00 97.31 166 ALA A C 1
ATOM 1328 O O . ALA A 1 166 ? 1.559 19.489 8.099 1.00 97.31 166 ALA A O 1
ATOM 1329 N N . ILE A 1 167 ? 2.039 19.376 10.295 1.00 97.56 167 ILE A N 1
ATOM 1330 C CA . ILE A 1 167 ? 0.836 18.609 10.660 1.00 97.56 167 ILE A CA 1
ATOM 1331 C C . ILE A 1 167 ? -0.442 19.356 10.266 1.00 97.56 167 ILE A C 1
ATOM 1333 O O . ILE A 1 167 ? -1.337 18.767 9.666 1.00 97.56 167 ILE A O 1
ATOM 1337 N N . ALA A 1 168 ? -0.527 20.655 10.568 1.00 96.81 168 ALA A N 1
ATOM 1338 C CA . ALA A 1 168 ? -1.685 21.470 10.204 1.00 96.81 168 ALA A CA 1
ATOM 1339 C C . ALA A 1 168 ? -1.881 21.549 8.680 1.00 96.81 168 ALA A C 1
ATOM 1341 O O . ALA A 1 168 ? -3.002 21.418 8.197 1.00 96.81 168 ALA A O 1
ATOM 1342 N N . HIS A 1 169 ? -0.798 21.698 7.911 1.00 96.75 169 HIS A N 1
ATOM 1343 C CA . HIS A 1 169 ? -0.864 21.680 6.451 1.00 96.75 169 HIS A CA 1
ATOM 1344 C C . HIS A 1 169 ? -1.356 20.340 5.905 1.00 96.75 169 HIS A C 1
ATOM 1346 O O . HIS A 1 169 ? -2.133 20.343 4.955 1.00 96.75 169 HIS A O 1
ATOM 1352 N N . TRP A 1 170 ? -0.952 19.220 6.505 1.00 96.00 170 TRP A N 1
ATOM 1353 C CA . TRP A 1 170 ? -1.443 17.898 6.114 1.00 96.00 170 TRP A CA 1
ATOM 1354 C C . TRP A 1 170 ? -2.931 17.720 6.424 1.00 96.00 170 TRP A C 1
ATOM 1356 O O . TRP A 1 170 ? -3.676 17.268 5.564 1.00 96.00 170 TRP A O 1
ATOM 1366 N N . CYS A 1 171 ? -3.381 18.153 7.606 1.00 95.19 171 CYS A N 1
ATOM 1367 C CA . CYS A 1 171 ? -4.795 18.108 8.004 1.00 95.19 171 CYS A CA 1
ATOM 1368 C C . CYS A 1 171 ? -5.696 18.975 7.109 1.00 95.19 171 CYS A C 1
ATOM 1370 O O . CYS A 1 171 ? -6.861 18.650 6.908 1.00 95.19 171 CYS A O 1
ATOM 1372 N N . ASN A 1 172 ? -5.144 20.056 6.548 1.00 94.44 172 ASN A N 1
ATOM 1373 C CA . ASN A 1 172 ? -5.855 20.980 5.662 1.00 94.44 172 ASN A CA 1
ATOM 1374 C C . ASN A 1 172 ? -5.670 20.662 4.167 1.00 94.44 172 ASN A C 1
ATOM 1376 O O . ASN A 1 172 ? -6.195 21.384 3.326 1.00 94.44 172 ASN A O 1
ATOM 1380 N N . GLY A 1 173 ? -4.871 19.649 3.818 1.00 92.12 173 GLY A N 1
ATOM 1381 C CA . GLY A 1 173 ? -4.581 19.288 2.426 1.00 92.12 173 GLY A CA 1
ATOM 1382 C C . GLY A 1 173 ? -3.686 20.265 1.674 1.00 92.12 173 GLY A C 1
ATOM 1383 O O . GLY A 1 173 ? -3.524 20.141 0.466 1.00 92.12 173 GLY A O 1
ATOM 1384 N N . ALA A 1 174 ? -3.059 21.210 2.375 1.00 92.56 174 ALA A N 1
ATOM 1385 C CA . ALA A 1 174 ? -2.115 22.144 1.775 1.00 92.56 174 ALA A CA 1
ATOM 1386 C C . ALA A 1 174 ? -0.803 21.458 1.357 1.00 92.56 174 ALA A C 1
ATOM 1388 O O . ALA A 1 174 ? -0.124 21.950 0.465 1.00 92.56 174 ALA A O 1
ATOM 1389 N N . ASN A 1 175 ? -0.438 20.343 2.004 1.00 90.81 175 ASN A N 1
ATOM 1390 C CA . ASN A 1 175 ? 0.731 19.527 1.671 1.00 90.81 175 ASN A CA 1
ATOM 1391 C C . ASN A 1 175 ? 0.447 18.041 1.929 1.00 90.81 175 ASN A C 1
ATOM 1393 O O . ASN A 1 175 ? -0.386 17.703 2.766 1.00 90.81 175 ASN A O 1
ATOM 1397 N N . SER A 1 176 ? 1.203 17.157 1.273 1.00 87.31 176 SER A N 1
ATOM 1398 C CA . SER A 1 176 ? 1.206 15.716 1.565 1.00 87.31 176 SER A CA 1
ATOM 1399 C C . SER A 1 176 ? 2.360 15.317 2.486 1.00 87.31 176 SER A C 1
ATOM 1401 O O . SER A 1 176 ? 3.385 16.002 2.566 1.00 87.31 176 SER A O 1
ATOM 1403 N N . ILE A 1 177 ? 2.200 14.190 3.181 1.00 89.06 177 ILE A N 1
ATOM 1404 C CA . ILE A 1 177 ? 3.267 13.592 3.987 1.00 89.06 177 ILE A CA 1
ATOM 1405 C C . ILE A 1 177 ? 4.333 13.057 3.022 1.00 89.06 177 ILE A C 1
ATOM 1407 O O . ILE A 1 177 ? 4.021 12.325 2.086 1.00 89.06 177 ILE A O 1
ATOM 1411 N N . ALA A 1 178 ? 5.597 13.429 3.229 1.00 86.88 178 ALA A N 1
ATOM 1412 C CA . ALA A 1 178 ? 6.700 12.907 2.425 1.00 86.88 178 ALA A CA 1
ATOM 1413 C C . ALA A 1 178 ? 6.891 11.399 2.667 1.00 86.88 178 ALA A C 1
ATOM 1415 O O . ALA A 1 178 ? 6.714 10.934 3.793 1.00 86.88 178 ALA A O 1
ATOM 1416 N N . LEU A 1 179 ? 7.332 10.653 1.648 1.00 76.94 179 LEU A N 1
ATOM 1417 C CA . LEU A 1 179 ? 7.475 9.190 1.712 1.00 76.94 179 LEU A CA 1
ATOM 1418 C C . LEU A 1 179 ? 8.287 8.717 2.931 1.00 76.94 179 LEU A C 1
ATOM 1420 O O . LEU A 1 179 ? 7.825 7.874 3.690 1.00 76.94 179 LEU A O 1
ATOM 1424 N N . GLY A 1 180 ? 9.438 9.340 3.203 1.00 78.25 180 GLY A N 1
ATOM 1425 C CA . GLY A 1 180 ? 10.271 8.992 4.365 1.00 78.25 180 GLY A CA 1
ATOM 1426 C C . GLY A 1 180 ? 9.649 9.306 5.736 1.00 78.25 180 GLY A C 1
ATOM 1427 O O . GLY A 1 180 ? 10.190 8.905 6.761 1.00 78.25 180 GLY A O 1
ATOM 1428 N N . ARG A 1 181 ? 8.530 10.041 5.790 1.00 88.06 181 ARG A N 1
ATOM 1429 C CA . ARG A 1 181 ? 7.768 10.313 7.022 1.00 88.06 181 ARG A CA 1
ATOM 1430 C C . ARG A 1 181 ? 6.525 9.439 7.154 1.00 88.06 181 ARG A C 1
ATOM 1432 O O . ARG A 1 181 ? 6.005 9.329 8.260 1.00 88.06 181 ARG A O 1
ATOM 1439 N N . LEU A 1 182 ? 6.078 8.804 6.072 1.00 81.06 182 LEU A N 1
ATOM 1440 C CA . LEU A 1 182 ? 4.915 7.918 6.079 1.00 81.06 182 LEU A CA 1
ATOM 1441 C C . LEU A 1 182 ? 5.167 6.647 6.882 1.00 81.06 182 LEU A C 1
ATOM 1443 O O . LEU A 1 182 ? 4.300 6.256 7.646 1.00 81.06 182 LEU A O 1
ATOM 1447 N N . GLU A 1 183 ? 6.367 6.071 6.815 1.00 78.81 183 GLU A N 1
ATOM 1448 C CA . GLU A 1 183 ? 6.705 4.884 7.616 1.00 78.81 183 GLU A CA 1
ATOM 1449 C C . GLU A 1 183 ? 6.648 5.168 9.125 1.00 78.81 183 GLU A C 1
ATOM 1451 O O . GLU A 1 183 ? 6.124 4.370 9.904 1.00 78.81 183 GLU A O 1
ATOM 1456 N N . LEU A 1 184 ? 7.128 6.343 9.548 1.00 86.38 184 LEU A N 1
ATOM 1457 C CA . LEU A 1 184 ? 7.026 6.788 10.941 1.00 86.38 184 LEU A CA 1
ATOM 1458 C C . LEU A 1 184 ? 5.569 7.067 11.331 1.00 86.38 184 LEU A C 1
ATOM 1460 O O . LEU A 1 184 ? 5.145 6.712 12.427 1.00 86.38 184 LEU A O 1
ATOM 1464 N N . PHE A 1 185 ? 4.796 7.672 10.430 1.00 88.81 185 PHE A N 1
ATOM 1465 C CA . PHE A 1 185 ? 3.369 7.930 10.620 1.00 88.81 185 PHE A CA 1
ATOM 1466 C C . PHE A 1 185 ? 2.578 6.627 10.784 1.00 88.81 185 PHE A C 1
ATOM 1468 O O . PHE A 1 185 ? 1.807 6.499 11.733 1.00 88.81 185 PHE A O 1
ATOM 1475 N N . ASP A 1 186 ? 2.837 5.638 9.930 1.00 81.69 186 ASP A N 1
ATOM 1476 C CA . ASP A 1 186 ? 2.278 4.292 10.029 1.00 81.69 186 ASP A CA 1
ATOM 1477 C C . ASP A 1 186 ? 2.646 3.635 11.355 1.00 81.69 186 ASP A C 1
ATOM 1479 O O . ASP A 1 186 ? 1.765 3.141 12.044 1.00 81.69 186 ASP A O 1
ATOM 1483 N N . THR A 1 187 ? 3.920 3.701 11.751 1.00 85.19 187 THR A N 1
ATOM 1484 C CA . THR A 1 187 ? 4.396 3.120 13.014 1.00 85.19 187 THR A CA 1
ATOM 1485 C C . THR A 1 187 ? 3.654 3.706 14.215 1.00 85.19 187 THR A C 1
ATOM 1487 O O . THR A 1 187 ? 3.244 2.969 15.110 1.00 85.19 187 THR A O 1
ATOM 1490 N N . ILE A 1 188 ? 3.427 5.024 14.240 1.00 87.75 188 ILE A N 1
ATOM 1491 C CA . ILE A 1 188 ? 2.670 5.670 15.322 1.00 87.75 188 ILE A CA 1
ATOM 1492 C C . ILE A 1 188 ? 1.212 5.198 15.323 1.00 87.75 188 ILE A C 1
ATOM 1494 O O . ILE A 1 188 ? 0.651 4.956 16.393 1.00 87.75 188 ILE A O 1
ATOM 1498 N N . ILE A 1 189 ? 0.598 5.043 14.150 1.00 86.88 189 ILE A N 1
ATOM 1499 C CA . ILE A 1 189 ? -0.783 4.563 14.037 1.00 86.88 189 ILE A CA 1
ATOM 1500 C C . ILE A 1 189 ? -0.901 3.109 14.482 1.00 86.88 189 ILE A C 1
ATOM 1502 O O . ILE A 1 189 ? -1.766 2.795 15.294 1.00 86.88 189 ILE A O 1
ATOM 1506 N N . ASP A 1 190 ? -0.014 2.252 13.990 1.00 81.06 190 ASP A N 1
ATOM 1507 C CA . ASP A 1 190 ? -0.021 0.813 14.243 1.00 81.06 190 ASP A CA 1
ATOM 1508 C C . ASP A 1 190 ? 0.386 0.492 15.691 1.00 81.06 190 ASP A C 1
ATOM 1510 O O . ASP A 1 190 ? -0.054 -0.507 16.251 1.00 81.06 190 ASP A O 1
ATOM 1514 N N . SER A 1 191 ? 1.125 1.389 16.359 1.00 83.75 191 SER A N 1
ATOM 1515 C CA . SER A 1 191 ? 1.398 1.292 17.802 1.00 83.75 191 SER A CA 1
ATOM 1516 C C . SER A 1 191 ? 0.159 1.486 18.688 1.00 83.75 191 SER A C 1
ATOM 1518 O O . SER A 1 191 ? 0.214 1.237 19.893 1.00 83.75 191 SER A O 1
ATOM 1520 N N . LYS A 1 192 ? -0.962 1.953 18.122 1.00 84.44 192 LYS A N 1
ATOM 1521 C CA . LYS A 1 192 ? -2.201 2.223 18.851 1.00 84.44 192 LYS A CA 1
ATOM 1522 C C . LYS A 1 192 ? -3.294 1.273 18.386 1.00 84.44 192 LYS A C 1
ATOM 1524 O O . LYS A 1 192 ? -3.839 1.451 17.300 1.00 84.44 192 LYS A O 1
ATOM 1529 N N . ASN A 1 193 ? -3.649 0.324 19.260 1.00 78.38 193 ASN A N 1
ATOM 1530 C CA . ASN A 1 193 ? -4.684 -0.689 19.025 1.00 78.38 193 ASN A CA 1
ATOM 1531 C C . ASN A 1 193 ? -5.898 -0.105 18.290 1.00 78.38 193 ASN A C 1
ATOM 1533 O O . ASN A 1 193 ? -6.575 0.816 18.775 1.00 78.38 193 ASN A O 1
ATOM 1537 N N . ASP A 1 194 ? -6.119 -0.628 17.086 1.00 77.88 194 ASP A N 1
ATOM 1538 C CA . ASP A 1 194 ? -7.256 -0.354 16.211 1.00 77.88 194 ASP A CA 1
ATOM 1539 C C . ASP A 1 194 ? -7.478 1.123 15.863 1.00 77.88 194 ASP A C 1
ATOM 1541 O O . ASP A 1 194 ? -8.572 1.514 15.453 1.00 77.88 194 ASP A O 1
ATOM 1545 N N . LEU A 1 195 ? -6.472 1.990 16.030 1.00 81.12 195 LEU A N 1
ATOM 1546 C CA . LEU A 1 195 ? -6.603 3.409 15.695 1.00 81.12 195 LEU A CA 1
ATOM 1547 C C . LEU A 1 195 ? -6.922 3.591 14.209 1.00 81.12 195 LEU A C 1
ATOM 1549 O O . LEU A 1 195 ? -7.799 4.379 13.856 1.00 81.12 195 LEU A O 1
ATOM 1553 N N . ARG A 1 196 ? -6.244 2.817 13.356 1.00 78.12 196 ARG A N 1
ATOM 1554 C CA . ARG A 1 196 ? -6.455 2.813 11.908 1.00 78.12 196 ARG A CA 1
ATOM 1555 C C . ARG A 1 196 ? -7.898 2.441 11.559 1.00 78.12 196 ARG A C 1
ATOM 1557 O O . ARG A 1 196 ? -8.571 3.206 10.878 1.00 78.12 196 ARG A O 1
ATOM 1564 N N . VAL A 1 197 ? -8.383 1.315 12.081 1.00 72.06 197 VAL A N 1
ATOM 1565 C CA . VAL A 1 197 ? -9.744 0.805 11.831 1.00 72.06 197 VAL A CA 1
ATOM 1566 C C . VAL A 1 197 ? -10.801 1.814 12.287 1.00 72.06 197 VAL A C 1
ATOM 1568 O O . VAL A 1 197 ? -11.703 2.163 11.528 1.00 72.06 197 VAL A O 1
ATOM 1571 N N . ARG A 1 198 ? -10.656 2.363 13.501 1.00 82.06 198 ARG A N 1
ATOM 1572 C CA . ARG A 1 198 ? -11.594 3.360 14.042 1.00 82.06 198 ARG A CA 1
ATOM 1573 C C . ARG A 1 198 ? -11.635 4.643 13.214 1.00 82.06 198 ARG A C 1
ATOM 1575 O O . ARG A 1 198 ? -12.721 5.167 12.975 1.00 82.06 198 ARG A O 1
ATOM 1582 N N . ALA A 1 199 ? -10.477 5.136 12.775 1.00 77.25 199 ALA A N 1
ATOM 1583 C CA . ALA A 1 199 ? -10.396 6.338 11.949 1.00 77.25 199 ALA A CA 1
ATOM 1584 C C . ALA A 1 199 ? -11.052 6.137 10.582 1.00 77.25 199 ALA A C 1
ATOM 1586 O O . ALA A 1 199 ? -11.796 7.008 10.139 1.00 77.25 199 ALA A O 1
ATOM 1587 N N . TYR A 1 200 ? -10.838 4.981 9.949 1.00 73.81 200 TYR A N 1
ATOM 1588 C CA . TYR A 1 200 ? -11.483 4.656 8.678 1.00 73.81 200 TYR A CA 1
ATOM 1589 C C . TYR A 1 200 ? -13.003 4.572 8.805 1.00 73.81 200 TYR A C 1
ATOM 1591 O O . TYR A 1 200 ? -13.706 5.233 8.042 1.00 73.81 200 TYR A O 1
ATOM 1599 N N . ASN A 1 201 ? -13.516 3.848 9.801 1.00 70.44 201 ASN A N 1
ATOM 1600 C CA . ASN A 1 201 ? -14.962 3.708 9.999 1.00 70.44 201 ASN A CA 1
ATOM 1601 C C . ASN A 1 201 ? -15.646 5.069 10.203 1.00 70.44 201 ASN A C 1
ATOM 1603 O O . ASN A 1 201 ? -16.707 5.329 9.640 1.00 70.44 201 ASN A O 1
ATOM 1607 N N . LEU A 1 202 ? -15.028 5.967 10.979 1.00 76.69 202 LEU A N 1
ATOM 1608 C CA . LEU A 1 202 ? -15.563 7.312 11.209 1.00 76.69 202 LEU A CA 1
ATOM 1609 C C . LEU A 1 202 ? -15.443 8.212 9.980 1.00 76.69 202 LEU A C 1
ATOM 1611 O O . LEU A 1 202 ? -16.385 8.943 9.670 1.00 76.69 202 LEU A O 1
ATOM 1615 N N . PHE A 1 203 ? -14.323 8.130 9.261 1.00 74.69 203 PHE A N 1
ATOM 1616 C CA . PHE A 1 203 ? -14.126 8.859 8.016 1.00 74.69 203 PHE A CA 1
ATOM 1617 C C . PHE A 1 203 ? -15.206 8.489 6.990 1.00 74.69 203 PHE A C 1
ATOM 1619 O O . PHE A 1 203 ? -15.915 9.376 6.522 1.00 74.69 203 PHE A O 1
ATOM 1626 N N . HIS A 1 204 ? -15.426 7.202 6.715 1.00 69.12 204 HIS A N 1
ATOM 1627 C CA . HIS A 1 204 ? -16.426 6.767 5.733 1.00 69.12 204 HIS A CA 1
ATOM 1628 C C . HIS A 1 204 ? -17.866 7.064 6.172 1.00 69.12 204 HIS A C 1
ATOM 1630 O O . HIS A 1 204 ? -18.626 7.633 5.389 1.00 69.12 204 HIS A O 1
ATOM 1636 N N . LYS A 1 205 ? -18.210 6.845 7.450 1.00 74.62 205 LYS A N 1
ATOM 1637 C CA . LYS A 1 205 ? -19.528 7.220 7.996 1.00 74.62 205 LYS A CA 1
ATOM 1638 C C . LYS A 1 205 ? -19.823 8.720 7.864 1.00 74.62 205 LYS A C 1
ATOM 1640 O O . LYS A 1 205 ? -20.982 9.122 7.774 1.00 74.62 205 LYS A O 1
ATOM 1645 N N . SER A 1 206 ? -18.792 9.570 7.879 1.00 73.00 206 SER A N 1
ATOM 1646 C CA . SER A 1 206 ? -18.952 11.012 7.650 1.00 73.00 206 SER A CA 1
ATOM 1647 C C . SER A 1 206 ? -19.207 11.358 6.180 1.00 73.00 206 SER A C 1
ATOM 1649 O O . SER A 1 206 ? -19.964 12.287 5.907 1.00 73.00 206 SER A O 1
ATOM 1651 N N . GLN A 1 207 ? -18.622 10.599 5.248 1.00 67.69 207 GLN A N 1
ATOM 1652 C CA . GLN A 1 207 ? -18.791 10.805 3.809 1.00 67.69 207 GLN A CA 1
ATOM 1653 C C . GLN A 1 207 ? -20.176 10.347 3.335 1.00 67.69 207 GLN A C 1
ATOM 1655 O O . GLN A 1 207 ? -20.835 11.072 2.598 1.00 67.69 207 GLN A O 1
ATOM 1660 N N . GLU A 1 208 ? -20.673 9.208 3.825 1.00 63.03 208 GLU A N 1
ATOM 1661 C CA . GLU A 1 208 ? -22.022 8.708 3.499 1.00 63.03 208 GLU A CA 1
ATOM 1662 C C . GLU A 1 208 ? -23.122 9.716 3.865 1.00 63.03 208 GLU A C 1
ATOM 1664 O O . GLU A 1 208 ? -24.047 9.952 3.090 1.00 63.03 208 GLU A O 1
ATOM 1669 N N . LYS A 1 209 ? -22.987 10.395 5.011 1.00 65.81 209 LYS A N 1
ATOM 1670 C CA . LYS A 1 209 ? -23.934 11.436 5.442 1.00 65.81 209 LYS A CA 1
ATOM 1671 C C . LYS A 1 209 ? -23.930 12.681 4.556 1.00 65.81 209 LYS A C 1
ATOM 1673 O O . LYS A 1 209 ? -24.949 13.361 4.487 1.00 65.81 209 LYS A O 1
ATOM 1678 N N . GLN A 1 210 ? -22.805 13.003 3.917 1.00 51.91 210 GLN A N 1
ATOM 1679 C CA . GLN A 1 210 ? -22.724 14.134 2.989 1.00 51.91 210 GLN A CA 1
ATOM 1680 C C . GLN A 1 210 ? -23.419 13.808 1.664 1.00 51.91 210 GLN A C 1
ATOM 1682 O O . GLN A 1 210 ? -24.142 14.650 1.144 1.00 51.91 210 GLN A O 1
ATOM 1687 N N . VAL A 1 211 ? -23.295 12.567 1.180 1.00 41.53 211 VAL A N 1
ATOM 1688 C CA . VAL A 1 211 ? -23.935 12.111 -0.068 1.00 41.53 211 VAL A CA 1
ATOM 1689 C C . VAL A 1 211 ? -25.466 12.098 0.040 1.00 41.53 211 VAL A C 1
ATOM 1691 O O . VAL A 1 211 ? -26.151 12.455 -0.914 1.00 41.53 211 VAL A O 1
ATOM 1694 N N . ILE A 1 212 ? -26.021 11.765 1.211 1.00 42.12 212 ILE A N 1
ATOM 1695 C CA . ILE A 1 212 ? -27.480 11.747 1.436 1.00 42.12 212 ILE A CA 1
ATOM 1696 C C . ILE A 1 212 ? -28.089 13.166 1.426 1.00 42.12 212 ILE A C 1
ATOM 1698 O O . ILE A 1 212 ? -29.271 13.324 1.133 1.00 42.12 212 ILE A O 1
ATOM 1702 N N . HIS A 1 213 ? -27.303 14.214 1.696 1.00 43.59 213 HIS A N 1
ATOM 1703 C CA . HIS A 1 213 ? -27.798 15.595 1.759 1.00 43.59 213 HIS A CA 1
ATOM 1704 C C . HIS A 1 213 ? -27.771 16.361 0.424 1.00 43.59 213 HIS A C 1
ATOM 1706 O O . HIS A 1 213 ? -28.318 17.462 0.366 1.00 43.59 213 HIS A O 1
ATOM 1712 N N . GLU A 1 214 ? -27.170 15.812 -0.635 1.00 38.16 214 GLU A N 1
ATOM 1713 C CA . GLU A 1 214 ? -27.020 16.502 -1.930 1.00 38.16 214 GLU A CA 1
ATOM 1714 C C . GLU A 1 214 ? -28.033 16.063 -3.004 1.00 38.16 214 GLU A C 1
ATOM 1716 O O . GLU A 1 214 ? -28.044 16.627 -4.099 1.00 38.16 214 GLU A O 1
ATOM 1721 N N . HIS A 1 215 ? -28.935 15.122 -2.703 1.00 31.34 215 HIS A N 1
ATOM 1722 C CA . HIS A 1 215 ? -30.060 14.819 -3.589 1.00 31.34 215 HIS A CA 1
ATOM 1723 C C . HIS A 1 215 ? -31.228 15.795 -3.338 1.00 31.34 215 HIS A C 1
ATOM 1725 O O . HIS A 1 215 ? -31.702 15.885 -2.202 1.00 31.34 215 HIS A O 1
ATOM 1731 N N . PRO A 1 216 ? -31.728 16.523 -4.360 1.00 37.00 216 PRO A N 1
ATOM 1732 C CA . PRO A 1 216 ? -32.960 17.286 -4.219 1.00 37.00 216 PRO A CA 1
ATOM 1733 C C . PRO A 1 216 ? -34.102 16.312 -3.918 1.00 37.00 216 PRO A C 1
ATOM 1735 O O . PRO A 1 216 ? -34.286 15.343 -4.653 1.00 37.00 216 PRO A O 1
ATOM 1738 N N . GLN A 1 217 ? -34.830 16.552 -2.824 1.00 39.12 217 GLN A N 1
ATOM 1739 C CA . GLN A 1 217 ? -36.032 15.790 -2.487 1.00 39.12 217 GLN A CA 1
ATOM 1740 C C . GLN A 1 217 ? -37.046 15.939 -3.627 1.00 39.12 217 GLN A C 1
ATOM 1742 O O . GLN A 1 217 ? -37.593 17.022 -3.826 1.00 39.12 217 GLN A O 1
ATOM 1747 N N . GLU A 1 218 ? -37.280 14.858 -4.367 1.00 40.00 218 GLU A N 1
ATOM 1748 C CA . GLU A 1 218 ? -38.529 14.673 -5.098 1.00 40.00 218 GLU A CA 1
ATOM 1749 C C . GLU A 1 218 ? -39.570 14.109 -4.125 1.00 40.00 218 GLU A C 1
ATOM 1751 O O . GLU A 1 218 ? -39.291 13.194 -3.347 1.00 40.00 218 GLU A O 1
ATOM 1756 N N . ASP A 1 219 ? -40.747 14.732 -4.148 1.00 48.06 219 ASP A N 1
ATOM 1757 C CA . ASP A 1 219 ? -41.893 14.480 -3.282 1.00 48.06 219 ASP A CA 1
ATOM 1758 C C . ASP A 1 219 ? -42.332 13.007 -3.306 1.00 48.06 219 ASP A C 1
ATOM 1760 O O . ASP A 1 219 ? -42.845 12.517 -4.314 1.00 48.06 219 ASP A O 1
ATOM 1764 N N . LEU A 1 220 ? -42.205 12.317 -2.171 1.00 41.75 220 LEU A N 1
ATOM 1765 C CA . LEU A 1 220 ? -42.932 11.079 -1.895 1.00 41.75 220 LEU A CA 1
ATOM 1766 C C . LEU A 1 220 ? -43.481 11.117 -0.464 1.00 41.75 220 LEU A C 1
ATOM 1768 O O . LEU A 1 220 ? -42.761 10.922 0.516 1.00 41.75 220 LEU A O 1
ATOM 1772 N N . ASP A 1 221 ? -44.782 11.390 -0.381 1.00 50.19 221 ASP A N 1
ATOM 1773 C CA . ASP A 1 221 ? -45.620 11.225 0.802 1.00 50.19 221 ASP A CA 1
ATOM 1774 C C . ASP A 1 221 ? -45.834 9.728 1.087 1.00 50.19 221 ASP A C 1
ATOM 1776 O O . ASP A 1 221 ? -46.692 9.104 0.470 1.00 50.19 221 ASP A O 1
ATOM 1780 N N . GLU A 1 222 ? -45.098 9.152 2.041 1.00 53.00 222 GLU A N 1
ATOM 1781 C CA . GLU A 1 222 ? -45.576 8.024 2.859 1.00 53.00 222 GLU A CA 1
ATOM 1782 C C . GLU A 1 222 ? -44.720 7.878 4.140 1.00 53.00 222 GLU A C 1
ATOM 1784 O O . GLU A 1 222 ? -43.489 7.940 4.075 1.00 53.00 222 GLU A O 1
ATOM 1789 N N . PRO A 1 223 ? -45.322 7.721 5.337 1.00 44.69 223 PRO A N 1
ATOM 1790 C CA . PRO A 1 223 ? -44.562 7.651 6.580 1.00 44.69 223 PRO A CA 1
ATOM 1791 C C . PRO A 1 223 ? -43.978 6.247 6.795 1.00 44.69 223 PRO A C 1
ATOM 1793 O O . PRO A 1 223 ? -44.705 5.300 7.085 1.00 44.69 223 PRO A O 1
ATOM 1796 N N . LEU A 1 224 ? -42.649 6.132 6.722 1.00 37.72 224 LEU A N 1
ATOM 1797 C CA . LEU A 1 224 ? -41.910 4.947 7.166 1.00 37.72 224 LEU A CA 1
ATOM 1798 C C . LEU A 1 224 ? -42.056 4.755 8.686 1.00 37.72 224 LEU A C 1
ATOM 1800 O O . LEU A 1 224 ? -41.850 5.681 9.479 1.00 37.72 224 LEU A O 1
ATOM 1804 N N . GLU A 1 225 ? -42.428 3.536 9.079 1.00 44.00 225 GLU A N 1
ATOM 1805 C CA . GLU A 1 225 ? -42.529 3.100 10.470 1.00 44.00 225 GLU A CA 1
ATOM 1806 C C . GLU A 1 225 ? -41.176 3.226 11.187 1.00 44.00 225 GLU A C 1
ATOM 1808 O O . GLU A 1 225 ? -40.113 2.955 10.630 1.00 44.00 225 GLU A O 1
ATOM 1813 N N . LYS A 1 226 ? -41.217 3.687 12.440 1.00 37.78 226 LYS A N 1
ATOM 1814 C CA . LYS A 1 226 ? -40.027 4.000 13.236 1.00 37.78 226 LYS A CA 1
ATOM 1815 C C . LYS A 1 226 ? -39.256 2.731 13.606 1.00 37.78 226 LYS A C 1
ATOM 1817 O O . LYS A 1 226 ? -39.778 1.900 14.346 1.00 37.78 226 LYS A O 1
ATOM 1822 N N . GLU A 1 227 ? -37.991 2.660 13.197 1.00 34.38 227 GLU A N 1
ATOM 1823 C CA . GLU A 1 227 ? -36.999 1.746 13.771 1.00 34.38 227 GLU A CA 1
ATOM 1824 C C . GLU A 1 227 ? -36.906 1.952 15.290 1.00 34.38 227 GLU A C 1
ATOM 1826 O O . GLU A 1 227 ? -36.701 3.066 15.785 1.00 34.38 227 GLU A O 1
ATOM 1831 N N . VAL A 1 228 ? -37.079 0.865 16.042 1.00 40.91 228 VAL A N 1
ATOM 1832 C CA . VAL A 1 228 ? -36.902 0.840 17.495 1.00 40.91 228 VAL A CA 1
ATOM 1833 C C . VAL A 1 228 ? -35.507 0.299 17.789 1.00 40.91 228 VAL A C 1
ATOM 1835 O O . VAL A 1 228 ? -35.228 -0.876 17.578 1.00 40.91 228 VAL A O 1
ATOM 1838 N N . GLU A 1 229 ? -34.631 1.164 18.296 1.00 35.88 229 GLU A N 1
ATOM 1839 C CA . GLU A 1 229 ? -33.269 0.823 18.717 1.00 35.88 229 GLU A CA 1
ATOM 1840 C C . GLU A 1 229 ? -33.304 -0.021 20.011 1.00 35.88 229 GLU A C 1
ATOM 1842 O O . GLU A 1 229 ? -33.722 0.462 21.069 1.00 35.88 229 GLU A O 1
ATOM 1847 N N . ILE A 1 230 ? -32.879 -1.290 19.948 1.00 41.34 230 ILE A N 1
ATOM 1848 C CA . ILE A 1 230 ? -32.844 -2.216 21.098 1.00 41.34 230 ILE A CA 1
ATOM 1849 C C . ILE A 1 230 ? -31.402 -2.363 21.604 1.00 41.34 230 ILE A C 1
ATOM 1851 O O . ILE A 1 230 ? -30.469 -2.519 20.821 1.00 41.34 230 ILE A O 1
ATOM 1855 N N . LYS A 1 231 ? -31.194 -2.315 22.930 1.00 41.41 231 LYS A N 1
ATOM 1856 C CA . LYS A 1 231 ? -29.855 -2.317 23.548 1.00 41.41 231 LYS A CA 1
ATOM 1857 C C . LYS A 1 231 ? -29.406 -3.726 23.990 1.00 41.41 231 LYS A C 1
ATOM 1859 O O . LYS A 1 231 ? -30.225 -4.516 24.445 1.00 41.41 231 LYS A O 1
ATOM 1864 N N . PRO A 1 232 ? -28.091 -4.036 23.989 1.00 43.19 232 PRO A N 1
ATOM 1865 C CA . PRO A 1 232 ? -27.556 -5.387 24.253 1.00 43.19 232 PRO A CA 1
ATOM 1866 C C . PRO A 1 232 ? -27.795 -5.978 25.654 1.00 43.19 232 PRO A C 1
ATOM 1868 O O . PRO A 1 232 ? -27.543 -7.158 25.871 1.00 43.19 232 PRO A O 1
ATOM 1871 N N . ALA A 1 233 ? -28.249 -5.182 26.627 1.00 47.91 233 ALA A N 1
ATOM 1872 C CA . ALA A 1 233 ? -28.496 -5.639 28.000 1.00 47.91 233 ALA A CA 1
ATOM 1873 C C . ALA A 1 233 ? -29.823 -6.412 28.158 1.00 47.91 233 ALA A C 1
ATOM 1875 O O . ALA A 1 233 ? -30.220 -6.732 29.281 1.00 47.91 233 ALA A O 1
ATOM 1876 N N . ASP A 1 234 ? -30.513 -6.681 27.048 1.00 48.62 234 ASP A N 1
ATOM 1877 C CA . ASP A 1 234 ? -31.906 -7.118 27.003 1.00 48.62 234 ASP A CA 1
ATOM 1878 C C . ASP A 1 234 ? -32.092 -8.581 26.556 1.00 48.62 234 ASP A C 1
ATOM 1880 O O . ASP A 1 234 ? -33.209 -8.996 26.264 1.00 48.62 234 ASP A O 1
ATOM 1884 N N . VAL A 1 235 ? -31.026 -9.385 26.529 1.00 47.12 235 VAL A N 1
ATOM 1885 C CA . VAL A 1 235 ? -31.093 -10.815 26.178 1.00 47.12 235 VAL A CA 1
ATOM 1886 C C . VAL A 1 235 ? -30.878 -11.666 27.433 1.00 47.12 235 VAL A C 1
ATOM 1888 O O . VAL A 1 235 ? -29.767 -11.734 27.958 1.00 47.12 235 VAL A O 1
ATOM 1891 N N . GLU A 1 236 ? -31.934 -12.318 27.922 1.00 44.19 236 GLU A N 1
ATOM 1892 C CA . GLU A 1 236 ? -31.869 -13.328 28.991 1.00 44.19 236 GLU A CA 1
ATOM 1893 C C . GLU A 1 236 ? -31.985 -14.740 28.359 1.00 44.19 236 GLU A C 1
ATOM 1895 O O . GLU A 1 236 ? -32.703 -14.926 27.386 1.00 44.19 236 GLU A O 1
ATOM 1900 N N . GLN A 1 237 ? -31.202 -15.715 28.844 1.00 54.06 237 GLN A N 1
ATOM 1901 C CA . GLN A 1 237 ? -31.000 -17.090 28.307 1.00 54.06 237 GLN A CA 1
ATOM 1902 C C . GLN A 1 237 ? -32.288 -17.902 27.977 1.00 54.06 237 GLN A C 1
ATOM 1904 O O . GLN A 1 237 ? -33.333 -17.588 28.536 1.00 54.06 237 GLN A O 1
ATOM 1909 N N . PRO A 1 238 ? -32.206 -19.110 27.354 1.00 71.00 238 PRO A N 1
ATOM 1910 C CA . PRO A 1 238 ? -31.476 -19.551 26.159 1.00 71.00 238 PRO A CA 1
ATOM 1911 C C . PRO A 1 238 ? -32.402 -19.556 24.914 1.00 71.00 238 PRO A C 1
ATOM 1913 O O . PRO A 1 238 ? -33.620 -19.456 25.026 1.00 71.00 238 PRO A O 1
ATOM 1916 N N . TYR A 1 239 ? -31.846 -19.714 23.710 1.00 79.88 239 TYR A N 1
ATOM 1917 C CA . TYR A 1 239 ? -32.656 -19.886 22.496 1.00 79.88 239 TYR A CA 1
ATOM 1918 C C . TYR A 1 239 ? -33.307 -21.281 22.444 1.00 79.88 239 TYR A C 1
ATOM 1920 O O . TYR A 1 239 ? -32.780 -22.255 22.984 1.00 79.88 239 TYR A O 1
ATOM 1928 N N . THR A 1 240 ? -34.436 -21.395 21.746 1.00 85.31 240 THR A N 1
ATOM 1929 C CA . THR A 1 240 ? -35.094 -22.666 21.420 1.00 85.31 240 THR A CA 1
ATOM 1930 C C . THR A 1 240 ? -34.846 -23.023 19.956 1.00 85.31 240 THR A C 1
ATOM 1932 O O . THR A 1 240 ? -34.917 -22.166 19.076 1.00 85.31 240 THR A O 1
ATOM 1935 N N . LEU A 1 241 ? -34.527 -24.290 19.690 1.00 87.81 241 LEU A N 1
ATOM 1936 C CA . LEU A 1 241 ? -34.395 -24.834 18.339 1.00 87.81 241 LEU A CA 1
ATOM 1937 C C . LEU A 1 241 ? -35.612 -25.712 18.047 1.00 87.81 241 LEU A C 1
ATOM 1939 O O . LEU A 1 241 ? -35.897 -26.645 18.795 1.00 87.81 241 LEU A O 1
ATOM 1943 N N . THR A 1 242 ? -36.311 -25.424 16.956 1.00 89.12 242 THR A N 1
ATOM 1944 C CA . THR A 1 242 ? -37.421 -26.241 16.454 1.00 89.12 242 THR A CA 1
ATOM 1945 C C . THR A 1 242 ? -37.152 -26.637 15.008 1.00 89.12 242 THR A C 1
ATOM 1947 O O . THR A 1 242 ? -36.674 -25.832 14.210 1.00 89.12 242 THR A O 1
ATOM 1950 N N . GLU A 1 243 ? -37.426 -27.894 14.671 1.00 89.75 243 GLU A N 1
ATOM 1951 C CA . GLU A 1 243 ? -37.200 -28.437 13.331 1.00 89.75 243 GLU A CA 1
ATOM 1952 C C . GLU A 1 243 ? -38.540 -28.683 12.641 1.00 89.75 243 GLU A C 1
ATOM 1954 O O . GLU A 1 243 ? -39.437 -29.295 13.222 1.00 89.75 243 GLU A O 1
ATOM 1959 N N . SER A 1 244 ? -38.685 -28.206 11.405 1.00 8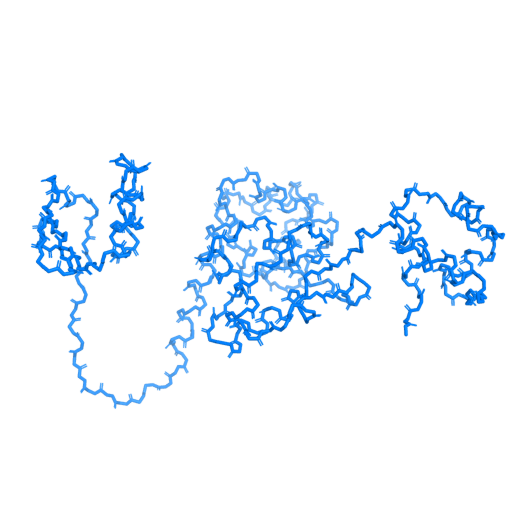4.31 244 SER A N 1
ATOM 1960 C CA . SER A 1 244 ? -39.884 -28.434 10.598 1.00 84.31 244 SER A CA 1
ATOM 1961 C C . SER A 1 244 ? -39.493 -28.634 9.136 1.00 84.31 244 SER A C 1
ATOM 1963 O O . SER A 1 244 ? -39.263 -27.674 8.403 1.00 84.31 244 SER A O 1
ATOM 1965 N N . GLY A 1 245 ? -39.426 -29.894 8.700 1.00 90.88 245 GLY A N 1
ATOM 1966 C CA . GLY A 1 245 ? -38.969 -30.249 7.353 1.00 90.88 245 GLY A CA 1
ATOM 1967 C C . GLY A 1 245 ? -37.486 -29.921 7.143 1.00 90.88 245 GLY A C 1
ATOM 1968 O O . GLY A 1 245 ? -36.672 -30.206 8.016 1.00 90.88 245 GLY A O 1
ATOM 1969 N N . ASN A 1 246 ? -37.154 -29.297 6.007 1.00 89.81 246 ASN A N 1
ATOM 1970 C CA . ASN A 1 246 ? -35.780 -28.913 5.626 1.00 89.81 246 ASN A CA 1
ATOM 1971 C C . ASN A 1 246 ? -35.364 -27.534 6.178 1.00 89.81 246 ASN A C 1
ATOM 1973 O O . ASN A 1 246 ? -34.476 -26.876 5.631 1.00 89.81 246 ASN A O 1
ATOM 1977 N N . GLN A 1 247 ? -36.076 -27.035 7.190 1.00 91.56 247 GLN A N 1
ATOM 1978 C CA . GLN A 1 247 ? -35.797 -25.752 7.822 1.00 91.56 247 GLN A CA 1
ATOM 1979 C C . GLN A 1 247 ? -35.628 -25.922 9.331 1.00 91.56 247 GLN A C 1
ATOM 1981 O O . GLN A 1 247 ? -36.392 -26.625 10.005 1.00 91.56 247 GLN A O 1
ATOM 1986 N N . LYS A 1 248 ? -34.620 -25.232 9.861 1.00 91.62 248 LYS A N 1
ATOM 1987 C CA . LYS A 1 248 ? -34.292 -25.136 11.280 1.00 91.62 248 LYS A CA 1
ATOM 1988 C C . LYS A 1 248 ? -34.676 -23.741 11.759 1.00 91.62 248 LYS A C 1
ATOM 1990 O O . LYS A 1 248 ? -34.210 -22.741 11.217 1.00 91.62 248 LYS A O 1
ATOM 1995 N N . ARG A 1 249 ? -35.534 -23.669 12.774 1.00 91.25 249 ARG A N 1
ATOM 1996 C CA . ARG A 1 249 ? -36.004 -22.416 13.367 1.00 91.25 249 ARG A CA 1
ATOM 1997 C C . ARG A 1 249 ? -35.357 -22.215 14.732 1.00 91.25 249 ARG A C 1
ATOM 1999 O O . ARG A 1 249 ? -35.596 -22.997 15.651 1.00 91.25 249 ARG A O 1
ATOM 2006 N N . ILE A 1 250 ? -34.579 -21.149 14.870 1.00 90.56 250 ILE A N 1
ATOM 2007 C CA . ILE A 1 250 ? -33.953 -20.728 16.127 1.00 90.56 250 ILE A CA 1
ATOM 2008 C C . ILE A 1 250 ? -34.731 -19.528 16.649 1.00 90.56 250 ILE A C 1
ATOM 2010 O O . ILE A 1 250 ? -34.860 -18.527 15.951 1.00 90.56 250 ILE A O 1
ATOM 2014 N N . THR A 1 251 ? -35.278 -19.631 17.855 1.00 85.12 251 THR A N 1
ATOM 2015 C CA . THR A 1 251 ? -36.043 -18.547 18.482 1.00 85.12 251 THR A CA 1
ATOM 2016 C C . THR A 1 251 ? -35.355 -18.109 19.763 1.00 85.12 251 THR A C 1
ATOM 2018 O O . THR A 1 251 ? -35.112 -18.931 20.644 1.00 85.12 251 THR A O 1
ATOM 2021 N N . ALA A 1 252 ? -35.032 -16.825 19.866 1.00 86.00 252 ALA A N 1
ATOM 2022 C CA . ALA A 1 252 ? -34.460 -16.223 21.062 1.00 86.00 252 ALA A CA 1
ATOM 2023 C C . ALA A 1 252 ? -35.413 -15.156 21.599 1.00 86.00 252 ALA A C 1
ATOM 2025 O O . ALA A 1 252 ? -35.842 -14.267 20.862 1.00 86.00 252 ALA A O 1
ATOM 2026 N N . THR A 1 253 ? -35.736 -15.241 22.885 1.00 78.44 253 THR A N 1
ATOM 2027 C CA . THR A 1 253 ? -36.533 -14.222 23.567 1.00 78.44 253 THR A CA 1
ATOM 2028 C C . THR A 1 253 ? -35.617 -13.086 24.014 1.00 78.44 253 THR A C 1
ATOM 2030 O O . THR A 1 253 ? -34.576 -13.309 24.630 1.00 78.44 253 THR A O 1
ATOM 2033 N N . VAL A 1 254 ? -36.008 -11.857 23.701 1.00 83.31 254 VAL A N 1
ATOM 2034 C CA . VAL A 1 254 ? -35.354 -10.624 24.154 1.00 83.31 254 VAL A CA 1
ATOM 2035 C C . VAL A 1 254 ? -36.379 -9.792 24.927 1.00 83.31 254 VAL A C 1
ATOM 2037 O O . VAL A 1 254 ? -37.580 -10.003 24.768 1.00 83.31 254 VAL A O 1
ATOM 2040 N N . LYS A 1 255 ? -35.964 -8.836 25.771 1.00 76.31 255 LYS A N 1
ATOM 2041 C CA . LYS A 1 255 ? -36.901 -8.114 26.666 1.00 76.31 255 LYS A CA 1
ATOM 2042 C C . LYS A 1 255 ? -38.072 -7.433 25.944 1.00 76.31 255 LYS A C 1
ATOM 2044 O O . LYS A 1 255 ? -39.092 -7.190 26.579 1.00 76.31 255 LYS A O 1
ATOM 2049 N N . ASN A 1 256 ? -37.941 -7.165 24.642 1.00 80.50 256 ASN A N 1
ATOM 2050 C CA . ASN A 1 256 ? -38.950 -6.480 23.832 1.00 80.50 256 ASN A CA 1
ATOM 2051 C C . ASN A 1 256 ? -39.561 -7.346 22.712 1.00 80.50 256 ASN A C 1
ATOM 2053 O O . ASN A 1 256 ? -40.201 -6.795 21.820 1.00 80.50 256 ASN A O 1
ATOM 2057 N N . GLY A 1 257 ? -39.381 -8.672 22.722 1.00 80.31 257 GLY A N 1
ATOM 2058 C CA . GLY A 1 257 ? -39.998 -9.541 21.716 1.00 80.31 257 GLY A CA 1
ATOM 2059 C C . GLY A 1 257 ? -39.263 -10.853 21.472 1.00 80.31 257 GLY A C 1
ATOM 2060 O O . GLY A 1 257 ? -38.475 -11.322 22.291 1.00 80.31 257 GLY A O 1
ATOM 2061 N N . GLU A 1 258 ? -39.530 -11.450 20.316 1.00 84.50 258 GLU A N 1
ATOM 2062 C CA . GLU A 1 258 ? -38.890 -12.687 19.878 1.00 84.50 258 GLU A CA 1
ATOM 2063 C C . GLU A 1 258 ? -38.133 -12.446 18.576 1.00 84.50 258 GLU A C 1
ATOM 2065 O O . GLU A 1 258 ? -38.668 -11.877 17.626 1.00 84.50 258 GLU A O 1
ATOM 2070 N N . ILE A 1 259 ? -36.888 -12.913 18.530 1.00 82.25 259 ILE A N 1
ATOM 2071 C CA . ILE A 1 259 ? -36.099 -12.979 17.304 1.00 82.25 259 ILE A CA 1
ATOM 2072 C C . ILE A 1 259 ? -36.211 -14.403 16.775 1.00 82.25 259 ILE A C 1
ATOM 2074 O O . ILE A 1 259 ? -35.918 -15.361 17.494 1.00 82.25 259 ILE A O 1
ATOM 2078 N N . VAL A 1 260 ? -36.625 -14.537 15.517 1.00 87.81 260 VAL A N 1
ATOM 2079 C CA . VAL A 1 260 ? -36.800 -15.826 14.848 1.00 87.81 260 VAL A CA 1
ATOM 2080 C C . VAL A 1 260 ? -35.880 -15.888 13.636 1.00 87.81 260 VAL A C 1
ATOM 2082 O O . VAL A 1 260 ? -36.047 -15.129 12.687 1.00 87.81 260 VAL A O 1
ATOM 2085 N N . LEU A 1 261 ? -34.936 -16.826 13.656 1.00 88.00 261 LEU A N 1
ATOM 2086 C CA . LEU A 1 261 ? -34.081 -17.154 12.518 1.00 88.00 261 LEU A CA 1
ATOM 2087 C C . LEU A 1 261 ? -34.569 -18.457 11.894 1.00 88.00 261 LEU A C 1
ATOM 2089 O O . LEU A 1 261 ? -34.758 -19.449 12.599 1.00 88.00 261 LEU A O 1
ATOM 2093 N N . ILE A 1 262 ? -34.763 -18.458 10.579 1.00 90.69 262 ILE A N 1
ATOM 2094 C CA . ILE A 1 262 ? -35.130 -19.645 9.805 1.00 90.69 262 ILE A CA 1
ATOM 2095 C C . ILE A 1 262 ? -33.973 -19.923 8.856 1.00 90.69 262 ILE A C 1
ATOM 2097 O O . ILE A 1 262 ? -33.670 -19.097 8.003 1.00 90.69 262 ILE A O 1
ATOM 2101 N N . LEU A 1 263 ? -33.329 -21.070 9.034 1.00 90.69 263 LEU A N 1
ATOM 2102 C CA . LEU A 1 263 ? -32.157 -21.488 8.273 1.00 90.69 263 LEU A CA 1
ATOM 2103 C C . LEU A 1 263 ? -32.481 -22.781 7.529 1.00 90.69 263 LEU A C 1
ATOM 2105 O O . LEU A 1 263 ? -33.184 -23.642 8.065 1.00 90.69 263 LEU A O 1
ATOM 2109 N N . ASN A 1 264 ? -31.967 -22.945 6.315 1.00 93.38 264 ASN A N 1
ATOM 2110 C CA . ASN A 1 264 ? -31.930 -24.263 5.679 1.00 93.38 264 ASN A CA 1
ATOM 2111 C C . ASN A 1 264 ? -30.819 -25.143 6.292 1.00 93.38 264 ASN A C 1
ATOM 2113 O O . ASN A 1 264 ? -30.036 -24.683 7.125 1.00 93.38 264 ASN A O 1
ATOM 2117 N N . ASP A 1 265 ? -30.753 -26.419 5.905 1.00 89.69 265 ASP A N 1
ATOM 2118 C CA . ASP A 1 265 ? -29.799 -27.372 6.493 1.00 89.69 265 ASP A CA 1
ATOM 2119 C C . ASP A 1 265 ? -28.322 -26.969 6.287 1.00 89.69 265 ASP A C 1
ATOM 2121 O O . ASP A 1 265 ? -27.519 -27.107 7.214 1.00 89.69 265 ASP A O 1
ATOM 2125 N N . ASP A 1 266 ? -27.964 -26.407 5.127 1.00 88.38 266 ASP A N 1
ATOM 2126 C CA . ASP A 1 266 ? -26.592 -25.965 4.828 1.00 88.38 266 ASP A CA 1
ATOM 2127 C C . ASP A 1 266 ? -26.208 -24.712 5.634 1.00 88.38 266 ASP A C 1
ATOM 2129 O O . ASP A 1 266 ? -25.099 -24.609 6.171 1.00 88.38 266 ASP A O 1
ATOM 2133 N N . GLU A 1 267 ? -27.128 -23.753 5.745 1.00 86.88 267 GLU A N 1
ATOM 2134 C CA . GLU A 1 267 ? -26.969 -22.542 6.556 1.00 86.88 267 GLU A CA 1
ATOM 2135 C C . GLU A 1 267 ? -26.860 -22.885 8.040 1.00 86.88 267 GLU A C 1
ATOM 2137 O O . GLU A 1 267 ? -25.981 -22.369 8.732 1.00 86.88 267 GLU A O 1
ATOM 2142 N N . TYR A 1 268 ? -27.704 -23.801 8.521 1.00 89.62 268 TYR A N 1
ATOM 2143 C CA . TYR A 1 268 ? -27.656 -24.275 9.896 1.00 89.62 268 TYR A CA 1
ATOM 2144 C C . TYR A 1 268 ? -26.353 -25.020 10.190 1.00 89.62 268 TYR A C 1
ATOM 2146 O O . TYR A 1 268 ? -25.771 -24.807 11.249 1.00 89.62 268 TYR A O 1
ATOM 2154 N N . ALA A 1 269 ? -25.842 -25.842 9.267 1.00 86.00 269 ALA A N 1
ATOM 2155 C CA . ALA A 1 269 ? -24.560 -26.520 9.445 1.00 86.00 269 ALA A CA 1
ATOM 2156 C C . ALA A 1 269 ? -23.420 -25.513 9.675 1.00 86.00 269 ALA A C 1
ATOM 2158 O O . ALA A 1 269 ? -22.693 -25.628 10.664 1.00 86.00 269 ALA A O 1
ATOM 2159 N N . ARG A 1 270 ? -23.321 -24.469 8.840 1.00 82.88 270 ARG A N 1
ATOM 2160 C CA . ARG A 1 270 ? -22.333 -23.385 9.013 1.00 82.88 270 ARG A CA 1
ATOM 2161 C C . ARG A 1 270 ? -22.548 -22.622 10.317 1.00 82.88 270 ARG A C 1
ATOM 2163 O O . ARG A 1 270 ? -21.601 -22.397 11.067 1.00 82.88 270 ARG A O 1
ATOM 2170 N N . PHE A 1 271 ? -23.798 -22.266 10.605 1.00 84.06 271 PHE A N 1
ATOM 2171 C CA . PHE A 1 271 ? -24.163 -21.536 11.813 1.00 84.06 271 PHE A CA 1
ATOM 2172 C C . PHE A 1 271 ? -23.874 -22.343 13.085 1.00 84.06 271 PHE A C 1
ATOM 2174 O O . PHE A 1 271 ? -23.424 -21.781 14.074 1.00 84.06 271 PHE A O 1
ATOM 2181 N N . SER A 1 272 ? -24.067 -23.663 13.064 1.00 80.94 272 SER A N 1
ATOM 2182 C CA . SER A 1 272 ? -23.842 -24.550 14.210 1.00 80.94 272 SER A CA 1
ATOM 2183 C C . SER A 1 272 ? -22.361 -24.706 14.562 1.00 80.94 272 SER A C 1
ATOM 2185 O O . SER A 1 272 ? -22.031 -24.715 15.748 1.00 80.94 272 SER A O 1
ATOM 2187 N N . VAL A 1 273 ? -21.469 -24.746 13.562 1.00 74.75 273 VAL A N 1
ATOM 2188 C CA . VAL A 1 273 ? -20.008 -24.726 13.766 1.00 74.75 273 VAL A CA 1
ATOM 2189 C C . VAL A 1 273 ? -19.606 -23.415 14.435 1.00 74.75 273 VAL A C 1
ATOM 2191 O O . VAL A 1 273 ? -18.972 -23.428 15.488 1.00 74.75 273 VAL A O 1
ATOM 2194 N N . LEU A 1 274 ? -20.101 -22.293 13.904 1.00 68.44 274 LEU A N 1
ATOM 2195 C CA . LEU A 1 274 ? -19.898 -20.971 14.495 1.00 68.44 274 LEU A CA 1
ATOM 2196 C C . LEU A 1 274 ? -20.494 -20.863 15.898 1.00 68.44 274 LEU A C 1
ATOM 2198 O O . LEU A 1 274 ? -19.944 -20.160 16.734 1.00 68.44 274 LEU A O 1
ATOM 2202 N N . LEU A 1 275 ? -21.600 -21.547 16.192 1.00 68.12 275 LEU A N 1
ATOM 2203 C CA . LEU A 1 275 ? -22.177 -21.538 17.529 1.00 68.12 275 LEU A CA 1
ATOM 2204 C C . LEU A 1 275 ? -21.291 -22.308 18.507 1.00 68.12 275 LEU A C 1
ATOM 2206 O O . LEU A 1 275 ? -21.007 -21.795 19.583 1.00 68.12 275 LEU A O 1
ATOM 2210 N N . GLN A 1 276 ? -20.831 -23.504 18.126 1.00 64.00 276 GLN A N 1
ATOM 2211 C CA . GLN A 1 276 ? -19.995 -24.381 18.952 1.00 64.00 276 GLN A CA 1
ATOM 2212 C C . GLN A 1 276 ? -18.615 -23.790 19.246 1.00 64.00 276 GLN A C 1
ATOM 2214 O O . GLN A 1 276 ? -18.138 -23.892 20.377 1.00 64.00 276 GLN A O 1
ATOM 2219 N N . GLU A 1 277 ? -18.001 -23.119 18.274 1.00 56.28 277 GLU A N 1
ATOM 2220 C CA . GLU A 1 277 ? -16.689 -22.481 18.433 1.00 56.28 277 GLU A CA 1
ATOM 2221 C C . GLU A 1 277 ? -16.721 -21.277 19.391 1.00 56.28 277 GLU A C 1
ATOM 2223 O O . GLU A 1 277 ? -15.681 -20.792 19.834 1.00 56.28 277 GLU A O 1
ATOM 2228 N N . ASN A 1 278 ? -17.914 -20.786 19.744 1.00 54.75 278 ASN A N 1
ATOM 2229 C CA . ASN A 1 278 ? -18.073 -19.375 20.077 1.00 54.75 278 ASN A CA 1
ATOM 2230 C C . ASN A 1 278 ? -19.101 -19.119 21.210 1.00 54.75 278 ASN A C 1
ATOM 2232 O O . ASN A 1 278 ? -19.440 -17.970 21.514 1.00 54.75 278 ASN A O 1
ATOM 2236 N N . ILE A 1 279 ? -19.525 -20.183 21.918 1.00 47.91 279 ILE A N 1
ATOM 2237 C CA . ILE A 1 279 ? -20.583 -20.216 22.960 1.00 47.91 279 ILE A CA 1
ATOM 2238 C C . ILE A 1 279 ? -20.413 -19.191 24.103 1.00 47.91 279 ILE A C 1
ATOM 2240 O O . ILE A 1 279 ? -21.398 -18.856 24.755 1.00 47.91 279 ILE A O 1
ATOM 2244 N N . LYS A 1 280 ? -19.224 -18.631 24.364 1.00 40.78 280 LYS A N 1
ATOM 2245 C CA . LYS A 1 280 ? -19.065 -17.597 25.414 1.00 40.78 280 LYS A CA 1
ATOM 2246 C C . LYS A 1 280 ? -18.908 -16.160 24.918 1.00 40.78 280 LYS A C 1
ATOM 2248 O O . LYS A 1 280 ? -19.186 -15.252 25.695 1.00 40.78 280 LYS A O 1
ATOM 2253 N N . SER A 1 281 ? -18.516 -15.943 23.664 1.00 42.19 281 SER A N 1
ATOM 2254 C CA . SER A 1 281 ? -18.129 -14.607 23.178 1.00 42.19 281 SER A CA 1
ATOM 2255 C C . SER A 1 281 ? -18.937 -14.132 21.969 1.00 42.19 281 SER A C 1
ATOM 2257 O O . SER A 1 281 ? -19.108 -12.927 21.804 1.00 42.19 281 SER A O 1
ATOM 2259 N N . ALA A 1 282 ? -19.476 -15.035 21.144 1.00 44.56 282 ALA A N 1
ATOM 2260 C CA . ALA A 1 282 ? -20.125 -14.644 19.892 1.00 44.56 282 ALA A CA 1
ATOM 2261 C C . ALA A 1 282 ? -21.625 -14.439 19.969 1.00 44.56 282 ALA A C 1
ATOM 2263 O O . ALA A 1 282 ? -22.123 -13.603 19.233 1.00 44.56 282 ALA A O 1
ATOM 2264 N N . VAL A 1 283 ? -22.357 -15.095 20.872 1.00 44.97 283 VAL A N 1
ATOM 2265 C CA . VAL A 1 283 ? -23.812 -14.858 20.965 1.00 44.97 283 VAL A CA 1
ATOM 2266 C C . VAL A 1 283 ? -24.104 -13.372 21.242 1.00 44.97 283 VAL A C 1
ATOM 2268 O O . VAL A 1 283 ? -25.024 -12.803 20.668 1.00 44.97 283 VAL A O 1
ATOM 2271 N N . ALA A 1 284 ? -23.249 -12.705 22.024 1.00 44.12 284 ALA A N 1
ATOM 2272 C CA . ALA A 1 284 ? -23.347 -11.271 22.293 1.00 44.12 284 ALA A CA 1
ATOM 2273 C C . ALA A 1 284 ? -22.861 -10.363 21.144 1.00 44.12 284 ALA A C 1
ATOM 2275 O O . ALA A 1 284 ? -23.234 -9.193 21.122 1.00 44.12 284 ALA A O 1
ATOM 2276 N N . ASN A 1 285 ? -22.036 -10.864 20.217 1.00 45.22 285 ASN A N 1
ATOM 2277 C CA . ASN A 1 285 ? -21.480 -10.083 19.103 1.00 45.22 285 ASN A CA 1
ATOM 2278 C C . ASN A 1 285 ? -22.241 -10.309 17.787 1.00 45.22 285 ASN A C 1
ATOM 2280 O O . ASN A 1 285 ? -22.460 -9.356 17.059 1.00 45.22 285 ASN A O 1
ATOM 2284 N N . THR A 1 286 ? -22.745 -11.514 17.522 1.00 42.44 286 THR A N 1
ATOM 2285 C CA . THR A 1 286 ? -23.579 -11.822 16.350 1.00 42.44 286 THR A CA 1
ATOM 2286 C C . THR A 1 286 ? -24.962 -11.173 16.449 1.00 42.44 286 THR A C 1
ATOM 2288 O O . THR A 1 286 ? -25.479 -10.691 15.451 1.00 42.44 286 THR A O 1
ATOM 2291 N N . ILE A 1 287 ? -25.532 -11.046 17.655 1.00 42.28 287 ILE A N 1
ATOM 2292 C CA . ILE A 1 287 ? -26.736 -10.219 17.879 1.00 42.28 287 ILE A CA 1
ATOM 2293 C C . ILE A 1 287 ? -26.424 -8.719 17.686 1.00 42.28 287 ILE A C 1
ATOM 2295 O O . ILE A 1 287 ? -27.301 -7.942 17.344 1.00 42.28 287 ILE A O 1
ATOM 2299 N N . LYS A 1 288 ? -25.163 -8.311 17.859 1.00 43.22 288 LYS A N 1
ATOM 2300 C CA . LYS A 1 288 ? -24.677 -6.927 17.728 1.00 43.22 288 LYS A CA 1
ATOM 2301 C C . LYS A 1 288 ? -24.392 -6.499 16.286 1.00 43.22 288 LYS A C 1
ATOM 2303 O O . LYS A 1 288 ? -24.217 -5.313 16.051 1.00 43.22 288 LYS A O 1
ATOM 2308 N N . GLU A 1 289 ? -24.261 -7.459 15.375 1.00 41.06 289 GLU A N 1
ATOM 2309 C CA . GLU A 1 289 ? -24.035 -7.226 13.941 1.00 41.06 289 GLU A CA 1
ATOM 2310 C C . GLU A 1 289 ? -25.330 -7.336 13.119 1.00 41.06 289 GLU A C 1
ATOM 2312 O O . GLU A 1 289 ? -25.337 -6.966 11.950 1.00 41.06 289 GLU A O 1
ATOM 2317 N N . PHE A 1 290 ? -26.422 -7.809 13.730 1.00 39.22 290 PHE A N 1
ATOM 2318 C CA . PHE A 1 290 ? -27.747 -7.942 13.108 1.00 39.22 290 PHE A CA 1
ATOM 2319 C C . PHE A 1 290 ? -28.825 -7.013 13.716 1.00 39.22 290 PHE A C 1
ATOM 2321 O O . PHE A 1 290 ? -29.980 -7.084 13.297 1.00 39.22 290 PHE A O 1
ATOM 2328 N N . ILE A 1 291 ? -28.454 -6.146 14.672 1.00 44.47 291 ILE A N 1
ATOM 2329 C CA . ILE A 1 291 ? -29.209 -4.964 15.149 1.00 44.47 291 ILE A CA 1
ATOM 2330 C C . ILE A 1 291 ? -28.430 -3.728 14.704 1.00 44.47 291 ILE A C 1
ATOM 2332 O O . ILE A 1 291 ? -29.066 -2.771 14.219 1.00 44.47 291 ILE A O 1
#

Radius of gyration: 26.7 Å; chains: 1; bounding box: 77×54×56 Å

Secondary structure (DSSP, 8-state):
--TTTHHHHHHHHTT--HHHHHHHHTS-HHHHHHHHTTSSPPPHHHHHHHHHHHHHT----EEE-HHHHHHHHHHTT---HHHHHHHTT--HHHHHHHHTT---S-PPPHHHHHHTT--HHHHEEEGGG------S--HHHHHHHHHHHT--HHHHHHHHTS-HHHHHHHHTTSSPPPHHHHHHHHHHHHTSTTHHHHHHHHHHHHHHHHHHTSS--------PPPP----GGG-PSPPEEEEETTEEEEEEEETTEEEEEEEEHHHHHHHHHHHHT-TTTTHHHHHHH--

pLDDT: mean 75.31, std 18.28, range [31.34, 97.94]

Sequence (291 aa):
MKYRYCIYNLRKEFGMSSVEFSKYIGVNQATFSSWETGKAKPGLNAMRKLESLQKDNHDLDVLVNWKKLCEKCKESGNGDFRVYALTHGIESNIVVSCEKGKPTQYDVPAFVCKDLGIKQDEVYCFAVDFEEYHNPYQPALISELIRLSGITHMEFAKQLGVTKAAIAHWCNGANSIALGRLELFDTIIDSKNDLRVRAYNLFHKSQEKQVIHEHPQEDLDEPLEKEVEIKPADVEQPYTLTESGNQKRITATVKNGEIVLILNDDEYARFSVLLQENIKSAVANTIKEFI

Foldseek 3Di:
DLQQPLLVVLCVLVVDDLCRVCVVLPHDSVVSVCSNRVVDPDDPSSVVSSVVSCVVDDPQLWAFPLVVLQVLCVVLVVHGSLVVCVVVPNDNVVNVCSLQSHRDPDQDPVVSCVSSVHDSVRRTDGSVVCPDGDQPQQLCLLVLLCVLLPDDLCVVCVQLVHHSVVSVCSNVVVDGDDPVSVVSVVVSSVVDPCSNVVSVVVVVVVVVVVVVPPDDDDDDDDDDDDDDDDDLVFFDDDWDWDDDPQWIWIWGDTNVGIDIDIDGPVRVVVVVVVCVVAVPHPVSVVVVVVD